Protein AF-A0A1B6YHR9-F1 (afdb_monomer_lite)

Sequence (258 aa):
MIVYNGDHSKVKQDVLLKTAHVRSQILTLKAYGQLAGIAFSHRTMLSRQPVDEQPIPHSTLAEILETNPAGQGVIIEDLTRLISSTETEGIKKQVKFLLGNLPGMFSIRQHNTILGIGAVGLFHLASIEAAKRLDRTTRAKKAAASKNPDESKAASRKANAAKTALARTKALKLRQQIEKIRDSLPDNDRPNLADLARQLNDAGIPTPSGKGRWQTTTVSRVLQAAAQHDRQREELRQKMEARKQKRLQTTNRPPFGV

Radius of gyration: 26.74 Å; chains: 1; bounding box: 84×55×71 Å

Foldseek 3Di:
DADEDDVPPVVDPVNVCPDPLVVLVVVLLVVVCVVVVNDCVDAHEYDDDQDPQDLDVPVSVVVCCVVCVVLAPHEYQDLLSNQRDLDLVSLLVSLCVCCVRRVHYWYNYARRDTDPADSVRSSVSNNVVSVVVVVVVVVVVVLVPPPDVVVNVVVVVVVVVVVLVLLLVLLQVVVVVLVVQLVVDDPVCSVPLAVSQVSCVVVVPAQSVSHDGRDSVSSVVSVVSNVVVVVVVVVVVVVVVVVVVVVVVVVPPPDPDD

pLDDT: mean 78.12, std 16.44, range [36.0, 97.75]

Structure (mmCIF, N/CA/C/O backbone):
data_AF-A0A1B6YHR9-F1
#
_entry.id   AF-A0A1B6YHR9-F1
#
loop_
_atom_site.group_PDB
_atom_site.id
_atom_site.type_symbol
_atom_site.label_atom_id
_atom_site.label_alt_id
_atom_site.label_comp_id
_atom_site.label_asym_id
_atom_site.label_entity_id
_atom_site.label_seq_id
_atom_site.pdbx_PDB_ins_code
_atom_site.Cartn_x
_atom_site.Cartn_y
_atom_site.Cartn_z
_atom_site.occupancy
_atom_site.B_iso_or_equiv
_atom_site.auth_seq_id
_atom_site.auth_comp_id
_atom_site.auth_asym_id
_atom_site.auth_atom_id
_atom_site.pdbx_PDB_model_num
ATOM 1 N N . MET A 1 1 ? -27.123 3.845 17.049 1.00 39.69 1 MET A N 1
ATOM 2 C CA . MET A 1 1 ? -27.118 4.914 16.036 1.00 39.69 1 MET A CA 1
ATOM 3 C C . MET A 1 1 ? -25.717 4.996 15.451 1.00 39.69 1 MET A C 1
ATOM 5 O O . MET A 1 1 ? -24.803 5.251 16.214 1.00 39.69 1 MET A O 1
ATOM 9 N N . ILE A 1 2 ? -25.517 4.679 14.164 1.00 41.75 2 ILE A N 1
ATOM 10 C CA . ILE A 1 2 ? -24.195 4.829 13.528 1.00 41.75 2 ILE A CA 1
ATOM 11 C C . ILE A 1 2 ? -24.085 6.286 13.083 1.00 41.75 2 ILE A C 1
ATOM 13 O O . ILE A 1 2 ? -24.717 6.656 12.097 1.00 41.75 2 ILE A O 1
ATOM 17 N N . VAL A 1 3 ? -23.327 7.100 13.817 1.00 42.94 3 VAL A N 1
ATOM 18 C CA . VAL A 1 3 ? -23.107 8.509 13.466 1.00 42.94 3 VAL A CA 1
ATOM 19 C C . VAL A 1 3 ? -21.941 8.598 12.485 1.00 42.94 3 VAL A C 1
ATOM 21 O O . VAL A 1 3 ? -20.781 8.490 12.870 1.00 42.94 3 VAL A O 1
ATOM 24 N N . TYR A 1 4 ? -22.252 8.744 11.199 1.00 41.88 4 TYR A N 1
ATOM 25 C CA . TYR A 1 4 ? -21.262 8.966 10.145 1.00 41.88 4 TYR A CA 1
ATOM 26 C C . TYR A 1 4 ? -21.095 10.470 9.946 1.00 41.88 4 TYR A C 1
ATOM 28 O O . TYR A 1 4 ? -22.079 11.140 9.641 1.00 41.88 4 TYR A O 1
ATOM 36 N N . ASN A 1 5 ? -19.880 11.002 10.098 1.00 42.00 5 ASN A N 1
ATOM 37 C CA . ASN A 1 5 ? -19.650 12.440 9.987 1.00 42.00 5 ASN A CA 1
ATOM 38 C C . ASN A 1 5 ? -18.766 12.756 8.774 1.00 42.00 5 ASN A C 1
ATOM 40 O O . ASN A 1 5 ? -17.551 12.873 8.871 1.00 42.00 5 ASN A O 1
ATOM 44 N N . GLY A 1 6 ? -19.419 12.857 7.619 1.00 40.94 6 GLY A N 1
ATOM 45 C CA . GLY A 1 6 ? -18.930 13.564 6.436 1.00 40.94 6 GLY A CA 1
ATOM 46 C C . GLY A 1 6 ? -20.061 14.448 5.907 1.00 40.94 6 GLY A C 1
ATOM 47 O O . GLY A 1 6 ? -21.152 14.428 6.478 1.00 40.94 6 GLY A O 1
ATOM 48 N N . ASP A 1 7 ? -19.861 15.153 4.790 1.00 40.59 7 ASP A N 1
ATOM 49 C CA . ASP A 1 7 ? -20.913 15.862 4.024 1.00 40.59 7 ASP A CA 1
ATOM 50 C C . ASP A 1 7 ? -21.891 14.868 3.337 1.00 40.59 7 ASP A C 1
ATOM 52 O O . ASP A 1 7 ? -22.194 14.872 2.146 1.00 40.59 7 ASP A O 1
ATOM 56 N N . HIS A 1 8 ? -22.309 13.894 4.134 1.00 39.16 8 HIS A N 1
ATOM 57 C CA . HIS A 1 8 ? -23.205 12.783 3.907 1.00 39.16 8 HIS A CA 1
ATOM 58 C C . HIS A 1 8 ? -24.477 12.965 4.732 1.00 39.16 8 HIS A C 1
ATOM 60 O O . HIS A 1 8 ? -25.264 12.029 4.829 1.00 39.16 8 HIS A O 1
ATOM 66 N N . SER A 1 9 ? -24.760 14.183 5.206 1.00 41.09 9 SER A N 1
ATOM 67 C CA . SER A 1 9 ? -26.120 14.590 5.590 1.00 41.09 9 SER A CA 1
ATOM 68 C C . SER A 1 9 ? -27.157 14.240 4.502 1.00 41.09 9 SER A C 1
ATOM 70 O O . SER A 1 9 ? -28.348 14.152 4.781 1.00 41.09 9 SER A O 1
ATOM 72 N N . LYS A 1 10 ? -26.698 13.959 3.269 1.00 41.47 10 LYS A N 1
ATOM 73 C CA . LYS A 1 10 ? -27.487 13.468 2.132 1.00 41.47 10 LYS A CA 1
ATOM 74 C C . LYS A 1 10 ? -27.354 11.971 1.803 1.00 41.47 10 LYS A C 1
ATOM 76 O O . LYS A 1 10 ? -28.163 11.468 1.026 1.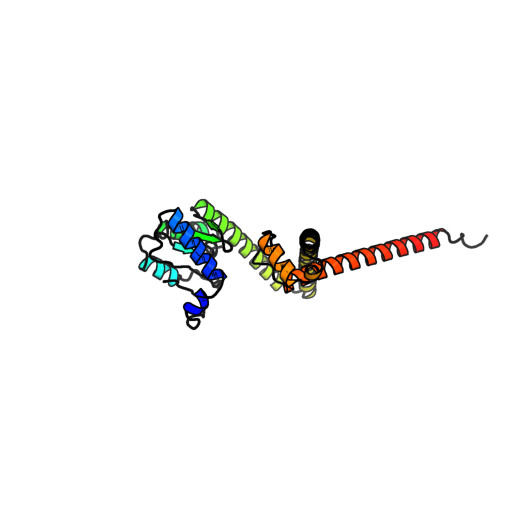00 41.47 10 LYS A O 1
ATOM 81 N N . VAL A 1 11 ? -26.371 11.233 2.335 1.00 44.66 11 VAL A N 1
ATOM 82 C CA . VAL A 1 11 ? -26.249 9.786 2.069 1.00 44.66 11 VAL A CA 1
ATOM 83 C C . VAL A 1 11 ? -27.018 9.035 3.140 1.00 44.66 11 VAL A C 1
ATOM 85 O O . VAL A 1 11 ? -26.574 8.899 4.277 1.00 44.66 11 VAL A O 1
ATOM 88 N N . LYS A 1 12 ? -28.196 8.542 2.757 1.00 53.25 12 LYS A N 1
ATOM 89 C CA . LYS A 1 12 ? -29.070 7.783 3.646 1.00 53.25 12 LYS A CA 1
ATOM 90 C C . LYS A 1 12 ? -28.307 6.611 4.283 1.00 53.25 12 LYS A C 1
ATOM 92 O O . LYS A 1 12 ? -27.531 5.914 3.624 1.00 53.25 12 LYS A O 1
ATOM 97 N N . GLN A 1 13 ? -28.540 6.386 5.575 1.00 52.47 13 GLN A N 1
ATOM 98 C CA . GLN A 1 13 ? -27.897 5.339 6.379 1.00 52.47 13 GLN A CA 1
ATOM 99 C C . GLN A 1 13 ? -27.961 3.948 5.718 1.00 52.47 13 GLN A C 1
ATOM 101 O O . GLN A 1 13 ? -27.025 3.156 5.833 1.00 52.47 13 GLN A O 1
ATOM 106 N N . ASP A 1 14 ? -29.033 3.652 4.982 1.00 55.56 14 ASP A N 1
ATOM 107 C CA . ASP A 1 14 ? -29.209 2.395 4.255 1.00 55.56 14 ASP A CA 1
ATOM 108 C C . ASP A 1 14 ? -28.190 2.210 3.116 1.00 55.56 14 ASP A C 1
ATOM 110 O O . ASP A 1 14 ? -27.786 1.081 2.839 1.00 55.56 14 ASP A O 1
ATOM 114 N N . VAL A 1 15 ? -27.727 3.294 2.485 1.00 57.41 15 VAL A N 1
ATOM 115 C CA . VAL A 1 15 ? -26.689 3.270 1.442 1.00 57.41 15 VAL A CA 1
ATOM 116 C C . VAL A 1 15 ? -25.328 2.937 2.049 1.00 57.41 15 VAL A C 1
ATOM 118 O O . VAL A 1 15 ? -24.616 2.072 1.537 1.00 57.41 15 VAL A O 1
ATOM 121 N N . LEU A 1 16 ? -24.986 3.542 3.188 1.00 54.34 16 LEU A N 1
ATOM 122 C CA . LEU A 1 16 ? -23.738 3.246 3.902 1.00 54.34 16 LEU A CA 1
ATOM 123 C C . LEU A 1 16 ? -23.703 1.793 4.392 1.00 54.34 16 LEU A C 1
ATOM 125 O O . LEU A 1 16 ? -22.707 1.095 4.186 1.00 54.34 16 LEU A O 1
ATOM 129 N N . LEU A 1 17 ? -24.819 1.300 4.941 1.00 60.22 17 LEU A N 1
ATOM 130 C CA . LEU A 1 17 ? -24.991 -0.097 5.359 1.00 60.22 17 LEU A CA 1
ATOM 131 C C . LEU A 1 17 ? -24.951 -1.101 4.196 1.00 60.22 17 LEU A C 1
ATOM 133 O O . LEU A 1 17 ? -24.810 -2.302 4.436 1.00 60.22 17 LEU A O 1
ATOM 137 N N . LYS A 1 18 ? -25.077 -0.658 2.940 1.00 62.69 18 LYS A N 1
ATOM 138 C CA . LYS A 1 18 ? -24.910 -1.510 1.750 1.00 62.69 18 LYS A CA 1
ATOM 139 C C . LYS A 1 18 ? -23.448 -1.665 1.334 1.00 62.69 18 LYS A C 1
ATOM 141 O O . LYS A 1 18 ? -23.132 -2.608 0.612 1.00 62.69 18 LYS A O 1
ATOM 146 N N . THR A 1 19 ? -22.541 -0.816 1.817 1.00 64.31 19 THR A N 1
ATOM 147 C CA . THR A 1 19 ? -21.118 -0.959 1.493 1.00 64.31 19 THR A CA 1
ATOM 148 C C . THR A 1 19 ? -20.528 -2.191 2.187 1.00 64.31 19 THR A C 1
ATOM 150 O O . THR A 1 19 ? -20.698 -2.402 3.391 1.00 64.31 19 THR A O 1
ATOM 153 N N . ALA A 1 20 ? -19.809 -3.027 1.430 1.00 64.56 20 ALA A N 1
ATOM 154 C CA . ALA A 1 20 ? -19.191 -4.247 1.958 1.00 64.56 20 ALA A CA 1
ATOM 155 C C . ALA A 1 20 ? -18.246 -3.960 3.141 1.00 64.56 20 ALA A C 1
ATOM 157 O O . ALA A 1 20 ? -18.144 -4.764 4.064 1.00 64.56 20 ALA A O 1
ATOM 158 N N . HIS A 1 21 ? -17.605 -2.787 3.143 1.00 60.94 21 HIS A N 1
ATOM 159 C CA . HIS A 1 21 ? -16.723 -2.348 4.218 1.00 60.94 21 HIS A CA 1
ATOM 160 C C . HIS A 1 21 ? -17.461 -2.137 5.544 1.00 60.94 21 HIS A C 1
ATOM 162 O O . HIS A 1 21 ? -17.078 -2.741 6.546 1.00 60.94 21 HIS A O 1
ATOM 168 N N . VAL A 1 22 ? -18.528 -1.332 5.539 1.00 62.75 22 VAL A N 1
ATOM 169 C CA . VAL A 1 22 ? -19.320 -1.041 6.743 1.00 62.75 22 VAL A CA 1
ATOM 170 C C . VAL A 1 22 ? -19.992 -2.316 7.251 1.00 62.75 22 VAL A C 1
ATOM 172 O O . VAL A 1 22 ? -20.003 -2.570 8.453 1.00 62.75 22 VAL A O 1
ATOM 175 N N . ARG A 1 23 ? -20.476 -3.183 6.348 1.00 66.75 23 ARG A N 1
ATOM 176 C CA . ARG A 1 23 ? -21.002 -4.508 6.722 1.00 66.75 23 ARG A CA 1
ATOM 177 C C . ARG A 1 23 ? -19.955 -5.364 7.424 1.00 66.75 23 ARG A C 1
ATOM 179 O O . ARG A 1 23 ? -20.254 -5.920 8.475 1.00 66.75 23 ARG A O 1
ATOM 186 N N . SER A 1 24 ? -18.742 -5.438 6.877 1.00 65.44 24 SER A N 1
ATOM 187 C CA . SER A 1 24 ? -17.638 -6.180 7.491 1.00 65.44 24 SER A CA 1
ATOM 188 C C . SER A 1 24 ? -17.308 -5.634 8.878 1.00 65.44 24 SER A C 1
ATOM 190 O O . SER A 1 24 ? -17.207 -6.413 9.814 1.00 65.44 24 SER A O 1
ATOM 192 N N . GLN A 1 25 ? -17.215 -4.311 9.045 1.00 67.38 25 GLN A N 1
ATOM 193 C CA . GLN A 1 25 ? -16.965 -3.695 10.353 1.00 67.38 25 GLN A CA 1
ATOM 194 C C . GLN A 1 25 ? -18.074 -4.030 11.354 1.00 67.38 25 GLN A C 1
ATOM 196 O O . GLN A 1 25 ? -17.783 -4.440 12.472 1.00 67.38 25 GLN A O 1
ATOM 201 N N . ILE A 1 26 ? -19.344 -3.928 10.950 1.00 70.62 26 ILE A N 1
ATOM 202 C CA . ILE A 1 26 ? -20.486 -4.283 11.803 1.00 70.62 26 ILE A CA 1
ATOM 203 C C . ILE A 1 26 ? -20.457 -5.765 12.189 1.00 70.62 26 ILE A C 1
ATOM 205 O O . ILE A 1 26 ? -20.760 -6.093 13.335 1.00 70.62 26 ILE A O 1
ATOM 209 N N . LEU A 1 27 ? -20.118 -6.662 11.261 1.00 71.38 27 LEU A N 1
ATOM 210 C CA . LEU A 1 27 ? -20.010 -8.096 11.538 1.00 71.38 27 LEU A CA 1
ATOM 211 C C . LEU A 1 27 ? -18.863 -8.395 12.506 1.00 71.38 27 LEU A C 1
ATOM 213 O O . LEU A 1 27 ? -19.089 -9.081 13.498 1.00 71.38 27 LEU A O 1
ATOM 217 N N . THR A 1 28 ? -17.680 -7.818 12.279 1.00 69.56 28 THR A N 1
ATOM 218 C CA . THR A 1 28 ? -16.526 -7.933 13.184 1.00 69.56 28 THR A CA 1
ATOM 219 C C . THR A 1 28 ? -16.880 -7.441 14.588 1.00 69.56 28 THR A C 1
ATOM 221 O O . THR A 1 28 ? -16.570 -8.101 15.576 1.00 69.56 28 THR A O 1
ATOM 224 N N . LEU A 1 29 ? -17.600 -6.321 14.684 1.00 68.88 29 LEU A N 1
ATOM 225 C CA . LEU A 1 29 ? -18.080 -5.778 15.953 1.00 68.88 29 LEU A CA 1
ATOM 226 C C . LEU A 1 29 ? -19.076 -6.690 16.659 1.00 68.88 29 LEU A C 1
ATOM 228 O O . LEU A 1 29 ? -18.961 -6.904 17.861 1.00 68.88 29 LEU A O 1
ATOM 232 N N . LYS A 1 30 ? -20.049 -7.238 15.925 1.00 74.12 30 LYS A N 1
ATOM 233 C CA . LYS A 1 30 ? -21.017 -8.188 16.485 1.00 74.12 30 LYS A CA 1
ATOM 234 C C . LYS A 1 30 ? -20.321 -9.435 17.020 1.00 74.12 30 LYS A C 1
ATOM 236 O O . LYS A 1 30 ? -20.584 -9.812 18.156 1.00 74.12 30 LYS A O 1
ATOM 241 N N . ALA A 1 31 ? -19.428 -10.027 16.227 1.00 74.12 31 ALA A N 1
ATOM 242 C CA . ALA A 1 31 ? -18.683 -11.219 16.615 1.00 74.12 31 ALA A CA 1
ATOM 243 C C . ALA A 1 31 ? -17.843 -10.962 17.874 1.00 74.12 31 ALA A C 1
ATOM 245 O O . ALA A 1 31 ? -17.884 -11.743 18.818 1.00 74.12 31 ALA A O 1
ATOM 246 N N . TYR A 1 32 ? -17.144 -9.826 17.930 1.00 72.19 32 TYR A N 1
ATOM 247 C CA . TYR A 1 32 ? -16.368 -9.451 19.108 1.00 72.19 32 TYR A CA 1
ATOM 248 C C . TYR A 1 32 ? -17.238 -9.212 20.343 1.00 72.19 32 TYR A C 1
ATOM 250 O O . TYR A 1 32 ? -16.912 -9.705 21.415 1.00 72.19 32 TYR A O 1
ATOM 258 N N . GLY A 1 33 ? -18.362 -8.502 20.203 1.00 72.94 33 GLY A N 1
ATOM 259 C CA . GLY A 1 33 ? -19.280 -8.255 21.319 1.00 72.94 33 GLY A CA 1
ATOM 260 C C . GLY A 1 33 ? -19.854 -9.548 21.889 1.00 72.94 33 GLY A C 1
ATOM 261 O O . GLY A 1 33 ? -19.900 -9.714 23.102 1.00 72.94 33 GLY A O 1
ATOM 262 N N . GLN A 1 34 ? -20.205 -10.497 21.014 1.00 80.38 34 GLN A N 1
ATOM 263 C CA . GLN A 1 34 ? -20.642 -11.835 21.418 1.00 80.38 34 GLN A CA 1
ATOM 264 C C . GLN A 1 34 ? -19.544 -12.595 22.170 1.00 80.38 34 GLN A C 1
ATOM 266 O O . GLN A 1 34 ? -19.817 -13.147 23.230 1.00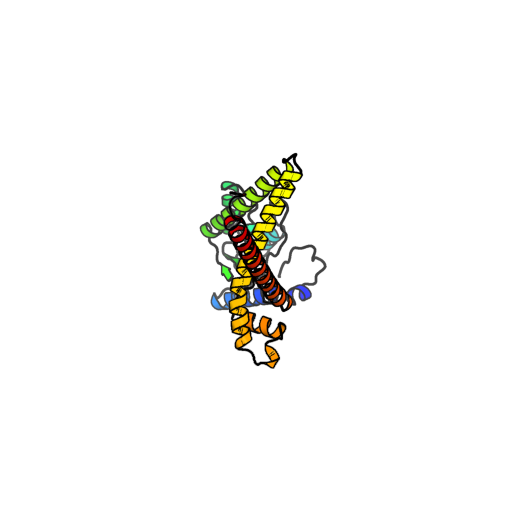 80.38 34 GLN A O 1
ATOM 271 N N . LEU A 1 35 ? -18.307 -12.591 21.662 1.00 74.12 35 LEU A N 1
ATOM 272 C CA . LEU A 1 35 ? -17.178 -13.283 22.295 1.00 74.12 35 LEU A CA 1
ATOM 273 C C . LEU A 1 35 ? -16.759 -12.656 23.632 1.00 74.12 35 LEU A C 1
ATOM 275 O O . LEU A 1 35 ? -16.372 -13.371 24.548 1.00 74.12 35 LEU A O 1
ATOM 279 N N . ALA A 1 36 ? -16.826 -11.330 23.746 1.00 70.94 36 ALA A N 1
ATOM 280 C CA . ALA A 1 36 ? -16.411 -10.595 24.938 1.00 70.94 36 ALA A CA 1
ATOM 281 C C . ALA A 1 36 ? -17.532 -10.429 25.981 1.00 70.94 36 ALA A C 1
ATOM 283 O O . ALA A 1 36 ? -17.292 -9.844 27.033 1.00 70.94 36 ALA A O 1
ATOM 284 N N . GLY A 1 37 ? -18.760 -10.877 25.689 1.00 78.31 37 GLY A N 1
ATOM 285 C CA . GLY A 1 37 ? -19.927 -10.614 26.540 1.00 78.31 37 GLY A CA 1
ATOM 286 C C . GLY A 1 37 ? -20.298 -9.126 26.624 1.00 78.31 37 GLY A C 1
ATOM 287 O O . GLY A 1 37 ? -20.945 -8.702 27.577 1.00 78.31 37 GLY A O 1
ATOM 288 N N . ILE A 1 38 ? -19.880 -8.319 25.643 1.00 71.06 38 ILE A N 1
ATOM 289 C CA . ILE A 1 38 ? -20.110 -6.872 25.608 1.00 71.06 38 ILE A CA 1
ATOM 290 C C . ILE A 1 38 ? -21.307 -6.585 24.702 1.00 71.06 38 ILE A C 1
ATOM 292 O O . ILE A 1 38 ? -21.252 -6.746 23.478 1.00 71.06 38 ILE A O 1
ATOM 296 N N . ALA A 1 39 ? -22.395 -6.096 25.296 1.00 68.00 39 ALA A N 1
ATOM 297 C CA . ALA A 1 39 ? -23.522 -5.569 24.545 1.00 68.00 39 ALA A CA 1
ATOM 298 C C . ALA A 1 39 ? -23.185 -4.164 24.022 1.00 68.00 39 ALA A C 1
ATOM 300 O O . ALA A 1 39 ? -23.179 -3.189 24.768 1.00 68.00 39 ALA A O 1
ATOM 301 N N . PHE A 1 40 ? -22.939 -4.038 22.717 1.00 63.53 40 PHE A N 1
ATOM 302 C CA . PHE A 1 40 ? -22.838 -2.732 22.059 1.00 63.53 40 PHE A CA 1
ATOM 303 C C . PHE A 1 40 ? -24.236 -2.115 21.906 1.00 63.53 40 PHE A C 1
ATOM 305 O O . PHE A 1 40 ? -24.820 -2.138 20.817 1.00 63.53 40 PHE A O 1
ATOM 312 N N . SER A 1 41 ? -24.785 -1.606 23.012 1.00 53.44 41 SER A N 1
ATOM 313 C CA . SER A 1 41 ? -26.110 -0.978 23.092 1.00 53.44 41 SER A CA 1
ATOM 314 C C . SER A 1 41 ? -26.212 0.230 22.158 1.00 53.44 41 SER A C 1
ATOM 316 O O . SER A 1 41 ? -27.225 0.403 21.473 1.00 53.44 41 SER A O 1
ATOM 318 N N . HIS A 1 42 ? -25.133 1.011 22.023 1.00 53.19 42 HIS A N 1
ATOM 319 C CA . HIS A 1 42 ? -25.066 2.193 21.163 1.00 53.19 42 HIS A CA 1
ATOM 320 C C . HIS A 1 42 ? -23.841 2.144 20.238 1.00 53.19 42 HIS A C 1
ATOM 322 O O . HIS A 1 42 ? -22.708 2.422 20.613 1.00 53.19 42 HIS A O 1
ATOM 328 N N . ARG A 1 43 ? -24.076 1.736 18.984 1.00 52.97 43 ARG A N 1
ATOM 329 C CA . ARG A 1 43 ? -23.036 1.594 17.950 1.00 52.97 43 ARG A CA 1
ATOM 330 C C . ARG A 1 43 ? -22.603 2.938 17.362 1.00 52.97 43 ARG A C 1
ATOM 332 O O . ARG A 1 43 ? -22.948 3.205 16.212 1.00 52.97 43 ARG A O 1
ATOM 339 N N . THR A 1 44 ? -21.853 3.755 18.090 1.00 55.56 44 THR A N 1
ATOM 340 C CA . THR A 1 44 ? -21.292 4.974 17.493 1.00 55.56 44 THR A CA 1
ATOM 341 C C . THR A 1 44 ? -19.940 4.663 16.865 1.00 55.56 44 THR A C 1
ATOM 343 O O . THR A 1 44 ? -18.946 4.481 17.559 1.00 55.56 44 THR A O 1
ATOM 346 N N . MET A 1 45 ? -19.923 4.546 15.536 1.00 55.88 45 MET A N 1
ATOM 347 C CA . MET A 1 45 ? -18.697 4.406 14.756 1.00 55.88 45 MET A CA 1
ATOM 348 C C . MET A 1 45 ? -18.288 5.783 14.248 1.00 55.88 45 MET A C 1
ATOM 350 O O . MET A 1 45 ? -18.914 6.306 13.334 1.00 55.88 45 MET A O 1
ATOM 354 N N . LEU A 1 46 ? -17.229 6.355 14.814 1.00 56.94 46 LEU A N 1
ATOM 355 C CA . LEU A 1 46 ? -16.659 7.608 14.321 1.00 56.94 46 LEU A CA 1
ATOM 356 C C . LEU A 1 46 ? -15.905 7.349 13.008 1.00 56.94 46 LEU A C 1
ATOM 358 O O . LEU A 1 46 ? -14.799 6.802 13.026 1.00 56.94 46 LEU A O 1
ATOM 362 N N . SER A 1 47 ? -16.502 7.740 11.877 1.00 51.03 47 SER A N 1
ATOM 363 C CA . SER A 1 47 ? -15.858 7.704 10.558 1.00 51.03 47 SER A CA 1
ATOM 364 C C . SER A 1 47 ? -15.721 9.104 9.936 1.00 51.03 47 SER A C 1
ATOM 366 O O . SER A 1 47 ? -16.711 9.788 9.703 1.00 51.03 47 SER A O 1
ATOM 368 N N . ARG A 1 48 ? -14.449 9.447 9.670 1.00 56.72 48 ARG A N 1
ATOM 369 C CA . ARG A 1 48 ? -13.815 10.362 8.689 1.00 56.72 48 ARG A CA 1
ATOM 370 C C . ARG A 1 48 ? -14.348 11.783 8.413 1.00 56.72 48 ARG A C 1
ATOM 372 O O . ARG A 1 48 ? -15.195 11.942 7.549 1.00 56.72 48 ARG A O 1
ATOM 379 N N . GLN A 1 49 ? -13.486 12.759 8.742 1.00 42.44 49 GLN A N 1
ATOM 380 C CA . GLN A 1 49 ? -12.659 13.524 7.776 1.00 42.44 49 GLN A CA 1
ATOM 381 C C . GLN A 1 49 ? -11.287 13.878 8.408 1.00 42.44 49 GLN A C 1
ATOM 383 O O . GLN A 1 49 ? -11.175 13.918 9.634 1.00 42.44 49 GLN A O 1
ATOM 388 N N . PRO A 1 50 ? -10.199 14.053 7.625 1.00 39.84 50 PRO A N 1
ATOM 389 C CA . PRO A 1 50 ? -9.006 14.749 8.104 1.00 39.84 50 PRO A CA 1
ATOM 390 C C . PRO A 1 50 ? -9.390 16.208 8.371 1.00 39.84 50 PRO A C 1
ATOM 392 O O . PRO A 1 50 ? -9.613 16.961 7.435 1.00 39.84 50 PRO A O 1
ATOM 395 N N . VAL A 1 51 ? -9.536 16.574 9.642 1.00 38.16 51 VAL A N 1
ATOM 396 C CA . VAL A 1 51 ? -9.821 17.958 10.026 1.00 38.16 51 VAL A CA 1
ATOM 397 C C . VAL A 1 51 ? -8.530 18.750 9.863 1.00 38.16 51 VAL A C 1
ATOM 399 O O . VAL A 1 51 ? -7.505 18.378 10.444 1.00 38.16 51 VAL A O 1
ATOM 402 N N . ASP A 1 52 ? -8.574 19.801 9.051 1.00 39.03 52 ASP A N 1
ATOM 403 C CA . ASP A 1 52 ? -7.514 20.798 9.011 1.00 39.03 52 ASP A CA 1
ATOM 404 C C . ASP A 1 52 ? -7.363 21.413 10.413 1.00 39.03 52 ASP A C 1
ATOM 406 O O . ASP A 1 52 ? -8.273 22.026 10.962 1.00 39.03 52 ASP A O 1
ATOM 410 N N . GLU A 1 53 ? -6.208 21.127 11.010 1.00 38.38 53 GLU A N 1
ATOM 411 C CA . GLU A 1 53 ? -5.464 21.859 12.044 1.00 38.38 53 GLU A CA 1
ATOM 412 C C . GLU A 1 53 ? -6.150 22.434 13.297 1.00 38.38 53 GLU A C 1
ATOM 414 O O . GLU A 1 53 ? -5.453 23.076 14.079 1.00 38.38 53 GLU A O 1
ATOM 419 N N . GLN A 1 54 ? -7.415 22.143 13.618 1.00 36.00 54 GLN A N 1
ATOM 420 C CA . GLN A 1 54 ? -7.980 22.543 14.918 1.00 36.00 54 GLN A CA 1
ATOM 421 C C . GLN A 1 54 ? -8.589 21.378 15.716 1.00 36.00 54 GLN A C 1
ATOM 423 O O . GLN A 1 54 ? -9.372 20.594 15.173 1.00 36.00 54 GLN A O 1
ATOM 428 N N . PRO A 1 55 ? -8.280 21.259 17.027 1.00 38.25 55 PRO A N 1
ATOM 429 C CA . PRO A 1 55 ? -9.033 20.427 17.957 1.00 38.25 55 PRO A CA 1
ATOM 430 C C . PRO A 1 55 ? -10.382 21.104 18.223 1.00 38.25 55 PRO A C 1
ATOM 432 O O . PRO A 1 55 ? -10.620 21.635 19.303 1.00 38.25 55 PRO A O 1
ATOM 435 N N . ILE A 1 56 ? -11.260 21.146 17.223 1.00 38.91 56 ILE A N 1
ATOM 436 C CA . ILE A 1 56 ? -12.647 21.544 17.457 1.00 38.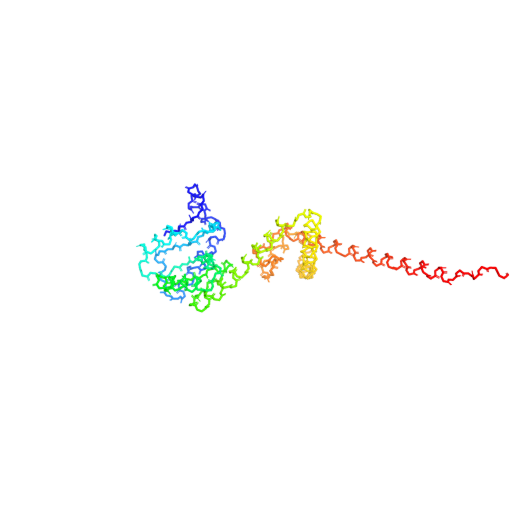91 56 ILE A CA 1
ATOM 437 C C . ILE A 1 56 ? -13.231 20.496 18.416 1.00 38.91 56 ILE A C 1
ATOM 439 O O . ILE A 1 56 ? -12.937 19.307 18.231 1.00 38.91 56 ILE A O 1
ATOM 443 N N . PRO A 1 57 ? -14.015 20.891 19.439 1.00 45.69 57 PRO A N 1
ATOM 444 C CA . PRO A 1 57 ? -14.809 19.951 20.216 1.00 45.69 57 PRO A CA 1
ATOM 445 C C . PRO A 1 57 ? -15.629 19.163 19.208 1.00 45.69 57 PRO A C 1
ATOM 447 O O . PRO A 1 57 ? -16.545 19.698 18.589 1.00 45.69 57 PRO A O 1
ATOM 450 N N . HIS A 1 58 ? -15.203 17.931 18.932 1.00 55.88 58 HIS A N 1
ATOM 451 C CA . HIS A 1 58 ? -15.842 17.106 17.929 1.00 55.88 58 HIS A CA 1
ATOM 452 C C . HIS A 1 58 ? -17.272 16.976 18.437 1.00 55.88 58 HIS A C 1
ATOM 454 O O . HIS A 1 58 ? -17.480 16.347 19.471 1.00 55.88 58 HIS A O 1
ATOM 460 N N . SER A 1 59 ? -18.237 17.635 17.793 1.00 59.88 59 SER A N 1
ATOM 461 C CA . SER A 1 59 ? -19.629 17.638 18.253 1.00 59.88 59 SER A CA 1
ATOM 462 C C . SER A 1 59 ? -20.106 16.205 18.442 1.00 59.88 59 SER A C 1
ATOM 464 O O . SER A 1 59 ? -20.767 15.902 19.416 1.00 59.88 59 SER A O 1
ATOM 466 N N . THR A 1 60 ? -19.606 15.289 17.609 1.00 62.78 60 THR A N 1
ATOM 467 C CA . THR A 1 60 ? -19.811 13.846 17.767 1.00 62.78 60 THR A CA 1
ATOM 468 C C . THR A 1 60 ? -19.130 13.226 18.987 1.00 62.78 60 THR A C 1
ATOM 470 O O . THR A 1 60 ? -19.669 12.281 19.532 1.00 62.78 60 THR A O 1
ATOM 473 N N . LEU A 1 61 ? -17.954 13.686 19.429 1.00 68.75 61 LEU A N 1
ATOM 474 C CA . LEU A 1 61 ? -17.377 1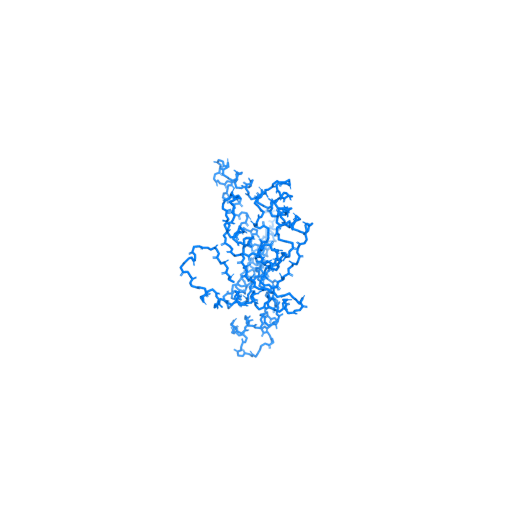3.211 20.692 1.00 68.75 61 LEU A CA 1
ATOM 475 C C . LEU A 1 61 ? -18.200 13.720 21.877 1.00 68.75 61 LEU A C 1
ATOM 477 O O . LEU A 1 61 ? -18.495 12.929 22.758 1.00 68.75 61 LEU A O 1
ATOM 481 N N . ALA A 1 62 ? -18.607 14.992 21.875 1.00 70.88 62 ALA A N 1
ATOM 482 C CA . ALA A 1 62 ? -19.511 15.525 22.893 1.00 70.88 62 ALA A CA 1
ATOM 483 C C . ALA A 1 62 ? -20.846 14.757 22.907 1.00 70.88 62 ALA A C 1
ATOM 485 O O . ALA A 1 62 ? -21.231 14.236 23.943 1.00 70.88 62 ALA A O 1
ATOM 486 N N . GLU A 1 63 ? -21.462 14.549 21.743 1.00 70.88 63 GLU A N 1
ATOM 487 C CA . GLU A 1 63 ? -22.687 13.759 21.560 1.00 70.88 63 GLU A CA 1
ATOM 488 C C . GLU A 1 63 ? -22.502 12.295 21.995 1.00 70.88 63 GLU A C 1
ATOM 490 O O . GLU A 1 63 ? -23.399 11.700 22.586 1.00 70.88 63 GLU A O 1
ATOM 495 N N . ILE A 1 64 ? -21.333 11.688 21.758 1.00 69.81 64 ILE A N 1
ATOM 496 C CA . ILE A 1 64 ? -21.010 10.346 22.269 1.00 69.81 64 ILE A CA 1
ATOM 497 C C . ILE A 1 64 ? -20.938 10.351 23.789 1.00 69.81 64 ILE A C 1
ATOM 499 O O . ILE A 1 64 ? -21.448 9.426 24.408 1.00 69.81 64 ILE A O 1
ATOM 503 N N . LEU A 1 65 ? -20.300 11.352 24.390 1.00 73.00 65 LEU A N 1
ATOM 504 C CA . LEU A 1 65 ? -20.195 11.450 25.844 1.00 73.00 65 LEU A CA 1
ATOM 505 C C . LEU A 1 65 ? -21.555 11.741 26.489 1.00 73.00 65 LEU A C 1
ATOM 507 O O . LEU A 1 65 ? -21.842 11.206 27.554 1.00 73.00 65 LEU A O 1
ATOM 511 N N . GLU A 1 66 ? -22.420 12.501 25.819 1.00 77.75 66 GLU A N 1
ATOM 512 C CA . GLU A 1 66 ? -23.802 12.745 26.239 1.00 77.75 66 GLU A CA 1
ATOM 513 C C . GLU A 1 66 ? -24.675 11.485 26.117 1.00 77.75 66 GLU A C 1
ATOM 515 O O . GLU A 1 66 ? -25.421 11.150 27.034 1.00 77.75 66 GLU A O 1
ATOM 520 N N . THR A 1 67 ? -24.571 10.749 25.005 1.00 71.06 67 THR A N 1
ATOM 521 C CA . THR A 1 67 ? -25.391 9.549 24.735 1.00 71.06 67 THR A CA 1
ATOM 522 C C . THR A 1 67 ? -24.833 8.264 25.352 1.00 71.06 67 THR A C 1
ATOM 524 O O . THR A 1 67 ? -25.540 7.260 25.444 1.00 71.06 67 THR A O 1
ATOM 527 N N . ASN A 1 68 ? -23.570 8.270 25.776 1.00 72.50 68 ASN A N 1
ATOM 528 C CA . ASN A 1 68 ? -22.885 7.156 26.423 1.00 72.50 68 ASN A CA 1
ATOM 529 C C . ASN A 1 68 ? -21.975 7.672 27.555 1.00 72.50 68 ASN A C 1
ATOM 531 O O . ASN A 1 68 ? -20.748 7.594 27.446 1.00 72.50 68 ASN A O 1
ATOM 535 N N . PRO A 1 69 ? -22.557 8.162 28.666 1.00 72.25 69 PRO A N 1
ATOM 536 C CA . PRO A 1 69 ? -21.800 8.747 29.775 1.00 72.25 69 PRO A CA 1
ATOM 537 C C . PRO A 1 69 ? -20.891 7.734 30.483 1.00 72.25 69 PRO A C 1
ATOM 539 O O . PRO A 1 69 ? -19.909 8.113 31.113 1.00 72.25 69 PRO A O 1
ATOM 542 N N . ALA A 1 70 ? -21.181 6.434 30.355 1.00 75.25 70 ALA A N 1
ATOM 543 C CA . ALA A 1 70 ? -20.316 5.371 30.863 1.00 75.25 70 ALA A CA 1
ATOM 544 C C . ALA A 1 70 ? -19.063 5.149 29.991 1.00 75.25 70 ALA A C 1
ATOM 546 O O . ALA A 1 70 ? -18.141 4.447 30.408 1.00 75.25 70 ALA A O 1
ATOM 547 N N . GLY A 1 71 ? -19.031 5.690 28.765 1.00 67.75 71 GLY A N 1
ATOM 548 C CA . GLY A 1 71 ? -17.908 5.566 27.834 1.00 67.75 71 GLY A CA 1
ATOM 549 C C . GLY A 1 71 ? -17.565 4.119 27.455 1.00 67.75 71 GLY A C 1
ATOM 550 O O . GLY A 1 71 ? -16.431 3.825 27.061 1.00 67.75 71 GLY A O 1
ATOM 551 N N . GLN A 1 72 ? -18.518 3.192 27.603 1.00 71.31 72 GLN A N 1
ATOM 552 C CA . GLN A 1 72 ? -18.305 1.765 27.370 1.00 71.31 72 GLN A CA 1
ATOM 553 C C . GLN A 1 72 ? -18.610 1.385 25.921 1.00 71.31 72 GLN A C 1
ATOM 555 O O . GLN A 1 72 ? -19.621 1.793 25.352 1.00 71.31 72 GLN A O 1
ATOM 560 N N . GLY A 1 73 ? -17.735 0.574 25.319 1.00 65.62 73 GLY A N 1
ATOM 561 C CA . GLY A 1 73 ? -17.972 -0.029 24.007 1.00 65.62 73 GLY A CA 1
ATOM 562 C C . GLY A 1 73 ? -17.921 0.948 22.829 1.00 65.62 73 GLY A C 1
ATOM 563 O O . GLY A 1 73 ? -18.517 0.675 21.788 1.00 65.62 73 GLY A O 1
ATOM 564 N N . VAL A 1 74 ? -17.222 2.078 22.968 1.00 70.56 74 VAL A N 1
ATOM 565 C CA . VAL A 1 74 ? -17.059 3.046 21.875 1.00 70.56 74 VAL A CA 1
ATOM 566 C C . VAL A 1 74 ? -16.006 2.541 20.896 1.00 70.56 74 VAL A C 1
ATOM 568 O O . VAL A 1 74 ? -14.876 2.244 21.283 1.00 70.56 74 VAL A O 1
ATOM 571 N N . ILE A 1 75 ? -16.365 2.451 19.613 1.00 68.81 75 ILE A N 1
ATOM 572 C CA . ILE A 1 75 ? -15.453 1.968 18.576 1.00 68.81 75 ILE A CA 1
ATOM 573 C C . ILE A 1 75 ? -15.104 3.072 17.588 1.00 68.81 75 ILE A C 1
ATOM 575 O O . ILE A 1 75 ? -15.968 3.727 17.009 1.00 68.81 75 ILE A O 1
ATOM 579 N N . ILE A 1 76 ? -13.807 3.225 17.341 1.00 72.12 76 ILE A N 1
ATOM 580 C CA . ILE A 1 76 ? -13.246 4.316 16.554 1.00 72.12 76 ILE A CA 1
ATOM 581 C C . ILE A 1 76 ? -12.415 3.727 15.409 1.00 72.12 76 ILE A C 1
ATOM 583 O O . ILE A 1 76 ? -11.581 2.850 15.618 1.00 72.12 76 ILE A O 1
ATOM 587 N N . GLU A 1 77 ? -12.643 4.182 14.173 1.00 65.38 77 GLU A N 1
ATOM 588 C CA . GLU A 1 77 ? -11.953 3.651 12.980 1.00 65.38 77 GLU A CA 1
ATOM 589 C C . GLU A 1 77 ? -10.439 3.966 12.997 1.00 65.38 77 GLU A C 1
ATOM 591 O O . GLU A 1 77 ? -9.629 3.220 12.451 1.00 65.38 77 GLU A O 1
ATOM 596 N N . ASP A 1 78 ? -10.027 5.066 13.638 1.00 71.44 78 ASP A N 1
ATOM 597 C CA . ASP A 1 78 ? -8.615 5.438 13.780 1.00 71.44 78 ASP A CA 1
ATOM 598 C C . ASP A 1 78 ? -8.393 6.391 14.964 1.00 71.44 78 ASP A C 1
ATOM 600 O O . ASP A 1 78 ? -8.507 7.612 14.840 1.00 71.44 78 ASP A O 1
ATOM 604 N N . LEU A 1 79 ? -8.021 5.834 16.119 1.00 72.31 79 LEU A N 1
ATOM 605 C CA . LEU A 1 79 ? -7.778 6.620 17.335 1.00 72.31 79 LEU A CA 1
ATOM 606 C C . LEU A 1 79 ? -6.693 7.691 17.184 1.00 72.31 79 LEU A C 1
ATOM 608 O O . LEU A 1 79 ? -6.753 8.724 17.846 1.00 72.31 79 LEU A O 1
ATOM 612 N N . THR A 1 80 ? -5.716 7.485 16.297 1.00 69.19 80 THR A N 1
ATOM 613 C CA . THR A 1 80 ? -4.609 8.445 16.126 1.00 69.19 80 THR A CA 1
ATOM 614 C C . THR A 1 80 ? -5.052 9.769 15.509 1.00 69.19 80 THR A C 1
ATOM 616 O O . THR A 1 80 ? -4.314 10.752 15.545 1.00 69.19 80 THR A O 1
ATOM 619 N N . ARG A 1 81 ? -6.261 9.822 14.942 1.00 70.88 81 ARG A N 1
ATOM 620 C CA . ARG A 1 81 ? -6.831 11.034 14.345 1.00 70.88 81 ARG A CA 1
ATOM 621 C C . ARG A 1 81 ? -7.586 11.911 15.333 1.00 70.88 81 ARG A C 1
ATOM 623 O O . ARG A 1 81 ? -7.721 13.095 15.062 1.00 70.88 81 ARG A O 1
ATOM 630 N N . LEU A 1 82 ? -8.011 11.364 16.472 1.00 73.56 82 LEU A N 1
ATOM 631 C CA . LEU A 1 82 ? -8.576 12.158 17.571 1.00 73.56 82 LEU A CA 1
ATOM 632 C C . LEU A 1 82 ? -7.507 12.960 18.317 1.00 73.56 82 LEU A C 1
ATOM 634 O O . LEU A 1 82 ? -7.823 13.835 19.116 1.00 73.56 82 LEU A O 1
ATOM 638 N N . ILE A 1 83 ? -6.239 12.650 18.050 1.00 79.19 83 ILE A N 1
ATOM 639 C CA . ILE A 1 83 ? -5.094 13.331 18.625 1.00 79.19 83 ILE A CA 1
ATOM 640 C C . ILE A 1 83 ? -4.517 14.241 17.542 1.00 79.19 83 ILE A C 1
ATOM 642 O O . ILE A 1 83 ? -3.924 13.790 16.553 1.00 79.19 83 ILE A O 1
ATOM 646 N N . SER A 1 84 ? -4.763 15.538 17.692 1.00 80.50 84 SER A N 1
ATOM 647 C CA . SER A 1 84 ? -4.340 16.568 16.742 1.00 80.50 84 SER A CA 1
ATOM 648 C C . SER A 1 84 ? -2.942 17.096 17.045 1.00 80.50 84 SER A C 1
ATOM 650 O O . SER A 1 84 ? -2.233 17.487 16.120 1.00 80.50 84 SER A O 1
ATOM 652 N N . SER A 1 85 ? -2.530 17.068 18.316 1.00 80.38 85 SER A N 1
ATOM 653 C CA . SER A 1 85 ? -1.257 17.645 18.737 1.00 80.38 85 SER A CA 1
ATOM 654 C C . SER A 1 85 ? -0.065 16.909 18.124 1.00 80.38 85 SER A C 1
ATOM 656 O O . SER A 1 85 ? -0.033 15.679 18.059 1.00 80.38 85 SER A O 1
ATOM 658 N N . THR A 1 86 ? 0.937 17.676 17.697 1.00 84.25 86 THR A N 1
ATOM 659 C CA . THR A 1 86 ? 2.258 17.160 17.318 1.00 84.25 86 THR A CA 1
ATOM 660 C C . THR A 1 86 ? 3.265 17.205 18.466 1.00 84.25 86 THR A C 1
ATOM 662 O O . THR A 1 86 ? 4.356 16.655 18.339 1.00 84.25 86 THR A O 1
ATOM 665 N N . GLU A 1 87 ? 2.914 17.858 19.574 1.00 86.94 87 GLU A N 1
ATOM 666 C CA . GLU A 1 87 ? 3.766 18.018 20.749 1.00 86.94 87 GLU A CA 1
ATOM 667 C C . GLU A 1 87 ? 3.490 16.919 21.772 1.00 86.94 87 GLU A C 1
ATOM 669 O O . GLU A 1 87 ? 2.340 16.597 22.073 1.00 86.94 87 GLU A O 1
ATOM 674 N N . THR A 1 88 ? 4.550 16.380 22.370 1.00 83.50 88 THR A N 1
ATOM 675 C CA . THR A 1 88 ? 4.473 15.270 23.327 1.00 83.50 88 THR A CA 1
ATOM 676 C C . THR A 1 88 ? 3.489 15.533 24.472 1.00 83.50 88 THR A C 1
ATOM 678 O O . THR A 1 88 ? 2.669 14.671 24.788 1.00 83.50 88 THR A O 1
ATOM 681 N N . GLU A 1 89 ? 3.523 16.722 25.080 1.00 85.19 89 GLU A N 1
ATOM 682 C CA . GLU A 1 89 ? 2.633 17.068 26.198 1.00 85.19 89 GLU A CA 1
ATOM 683 C C . GLU A 1 89 ? 1.176 17.254 25.761 1.00 85.19 89 GLU A C 1
ATOM 685 O O . GLU A 1 89 ? 0.256 16.814 26.457 1.00 85.19 89 GLU A O 1
ATOM 690 N N . GLY A 1 90 ? 0.941 17.829 24.579 1.00 81.94 90 GLY A N 1
ATOM 691 C CA . GLY A 1 90 ? -0.401 17.925 24.007 1.00 81.94 90 GLY A CA 1
ATOM 692 C C . GLY A 1 90 ? -0.994 16.548 23.701 1.00 81.94 90 GLY A C 1
ATOM 693 O O . GLY A 1 90 ? -2.155 16.292 24.027 1.00 81.94 90 GLY A O 1
ATOM 694 N N . ILE A 1 91 ? -0.180 15.624 23.178 1.00 80.06 91 ILE A N 1
ATOM 695 C CA . ILE A 1 91 ? -0.567 14.223 22.966 1.00 80.06 91 ILE A CA 1
ATOM 696 C C . ILE A 1 91 ? -0.945 13.569 24.300 1.00 80.06 91 ILE A C 1
ATOM 698 O O . ILE A 1 91 ? -2.020 12.981 24.393 1.00 80.06 91 ILE A O 1
ATOM 702 N N . LYS A 1 92 ? -0.120 13.693 25.353 1.00 79.81 92 LYS A N 1
ATOM 703 C CA . LYS A 1 92 ? -0.432 13.127 26.683 1.00 79.81 92 LYS A CA 1
ATOM 704 C C . LYS A 1 92 ? -1.770 13.633 27.221 1.00 79.81 92 LYS A C 1
ATOM 706 O O . LYS A 1 92 ? -2.575 12.827 27.687 1.00 79.81 92 LYS A O 1
ATOM 711 N N . LYS A 1 93 ? -2.025 14.945 27.137 1.00 82.31 93 LYS A N 1
ATOM 712 C CA . LYS A 1 93 ? -3.287 15.555 27.587 1.00 82.31 93 LYS A CA 1
ATOM 713 C C . LYS A 1 93 ? -4.489 14.990 26.829 1.00 82.31 93 LYS A C 1
ATOM 715 O O . LYS A 1 93 ? -5.465 14.595 27.461 1.00 82.31 93 LYS A O 1
ATOM 720 N N . GLN A 1 94 ? -4.399 14.884 25.503 1.00 82.31 94 GLN A N 1
ATOM 721 C CA . GLN A 1 94 ? -5.476 14.340 24.667 1.00 82.31 94 GLN A CA 1
ATOM 722 C C . GLN A 1 94 ? -5.703 12.839 24.915 1.00 82.31 94 GLN A C 1
ATOM 724 O O . GLN A 1 94 ? -6.845 12.407 25.029 1.00 82.31 94 GLN A O 1
ATOM 729 N N . VAL A 1 95 ? -4.641 12.045 25.088 1.00 83.75 95 VAL A N 1
ATOM 730 C CA . VAL A 1 95 ? -4.743 10.619 25.456 1.00 83.75 95 VAL A CA 1
ATOM 731 C C . VAL A 1 95 ? -5.418 10.446 26.815 1.00 83.75 95 VAL A C 1
ATOM 733 O O . VAL A 1 95 ? -6.327 9.628 26.946 1.00 83.75 95 VAL A O 1
ATOM 736 N N . LYS A 1 96 ? -4.998 11.226 27.820 1.00 85.00 96 LYS A N 1
ATOM 737 C CA . LYS A 1 96 ? -5.592 11.198 29.161 1.00 85.00 96 LYS A CA 1
ATOM 738 C C . LYS A 1 96 ? -7.069 11.587 29.117 1.00 85.00 96 LYS A C 1
ATOM 740 O O . LYS A 1 96 ? -7.881 10.920 29.747 1.00 85.00 96 LYS A O 1
ATOM 745 N N . PHE A 1 97 ? -7.413 12.622 28.351 1.00 85.25 97 PHE A N 1
ATOM 746 C CA . PHE A 1 97 ? -8.798 13.036 28.143 1.00 85.25 97 PHE A CA 1
ATOM 747 C C . PHE A 1 97 ? -9.633 11.915 27.516 1.00 85.25 97 PHE A C 1
ATOM 749 O O . PHE A 1 97 ? -10.684 11.571 28.051 1.00 85.25 97 PHE A O 1
ATOM 756 N N . LEU A 1 98 ? -9.152 11.303 26.430 1.00 83.81 98 LEU A N 1
ATOM 757 C CA . LEU A 1 98 ? -9.871 10.223 25.755 1.00 83.81 98 LEU A CA 1
ATOM 758 C C . LEU A 1 98 ? -10.100 9.033 26.685 1.00 83.81 98 LEU A C 1
ATOM 760 O O . LEU A 1 98 ? -11.210 8.534 26.748 1.00 83.81 98 LEU A O 1
ATOM 764 N N . LEU A 1 99 ? -9.095 8.604 27.446 1.00 84.06 99 LEU A N 1
ATOM 765 C CA . LEU A 1 99 ? -9.236 7.432 28.315 1.00 84.06 99 LEU A CA 1
ATOM 766 C C . LEU A 1 99 ? -10.006 7.699 29.606 1.00 84.06 99 LEU A C 1
ATOM 768 O O . LEU A 1 99 ? -10.624 6.778 30.129 1.00 84.06 99 LEU A O 1
ATOM 772 N N . GLY A 1 100 ? -9.990 8.936 30.107 1.00 83.19 100 GLY A N 1
ATOM 773 C CA . GLY A 1 100 ? -10.816 9.331 31.248 1.00 83.19 100 GLY A CA 1
ATOM 774 C C . GLY A 1 100 ? -12.306 9.370 30.910 1.00 83.19 100 GLY A C 1
ATOM 775 O O . GLY A 1 100 ? -13.125 9.060 31.766 1.00 83.19 100 GLY A O 1
ATOM 776 N N . ASN A 1 101 ? -12.648 9.710 29.664 1.00 80.81 101 ASN A N 1
ATOM 777 C CA . ASN A 1 101 ? -14.036 9.828 29.214 1.00 80.81 101 ASN A CA 1
ATOM 778 C C . ASN A 1 101 ? -14.533 8.594 28.433 1.00 80.81 101 ASN A C 1
ATOM 780 O O . ASN A 1 101 ? -15.731 8.359 28.353 1.00 80.81 101 ASN A O 1
ATOM 784 N N . LEU A 1 102 ? -13.626 7.796 27.860 1.00 82.50 102 LEU A N 1
ATOM 785 C CA . LEU A 1 102 ? -13.915 6.602 27.058 1.00 82.50 102 LEU A CA 1
ATOM 786 C C . LEU A 1 102 ? -13.035 5.415 27.507 1.00 82.50 102 LEU A C 1
ATOM 788 O O . LEU A 1 102 ? -12.156 4.969 26.760 1.00 82.50 102 LEU A O 1
ATOM 792 N N . PRO A 1 103 ? -13.234 4.878 28.723 1.00 77.50 103 PRO A N 1
ATOM 793 C CA . PRO A 1 103 ? -12.404 3.792 29.251 1.00 77.50 103 PRO A CA 1
ATOM 794 C C . PRO A 1 103 ? -12.557 2.474 28.470 1.00 77.50 103 PRO A C 1
ATOM 796 O O . PRO A 1 103 ? -11.642 1.654 28.464 1.00 77.50 103 PRO A O 1
ATOM 799 N N . GLY A 1 104 ? -13.685 2.270 27.777 1.00 73.31 104 GLY A N 1
ATOM 800 C CA . GLY A 1 104 ? -13.979 1.075 26.976 1.00 73.31 104 GLY A CA 1
ATOM 801 C C . GLY A 1 104 ? -13.788 1.280 25.474 1.00 73.31 104 GLY A C 1
ATOM 802 O O . GLY A 1 104 ? -14.623 0.827 24.689 1.00 73.31 104 GLY A O 1
ATOM 803 N N . MET A 1 105 ? -12.756 2.025 25.077 1.00 75.69 105 MET A N 1
ATOM 804 C CA . MET A 1 105 ? -12.542 2.425 23.690 1.00 75.69 105 MET A CA 1
ATOM 805 C C . MET A 1 105 ? -11.765 1.379 22.883 1.00 75.69 105 MET A C 1
ATOM 807 O O . MET A 1 105 ? -10.686 0.925 23.269 1.00 75.69 105 MET A O 1
ATOM 811 N N . PHE A 1 106 ? -12.283 1.062 21.700 1.00 73.69 106 PHE A N 1
ATOM 812 C CA . PHE A 1 106 ? -11.677 0.118 20.768 1.00 73.69 106 PHE A CA 1
ATOM 813 C C . PHE A 1 106 ? -11.332 0.792 19.442 1.00 73.69 106 PHE A C 1
ATOM 815 O O . PHE A 1 106 ? -12.074 1.637 18.943 1.00 73.69 106 PHE A O 1
ATOM 822 N N . SER A 1 107 ? -10.215 0.393 18.837 1.00 73.00 107 SER A N 1
ATOM 823 C CA . SER A 1 107 ? -9.807 0.856 17.509 1.00 73.00 107 SER A CA 1
ATOM 824 C C . SER A 1 107 ? -10.019 -0.238 16.472 1.00 73.00 107 SER A C 1
ATOM 826 O O . SER A 1 107 ? -9.486 -1.333 16.649 1.00 73.00 107 SER A O 1
ATOM 828 N N . ILE A 1 108 ? -10.727 0.043 15.373 1.00 68.38 108 ILE A N 1
ATOM 829 C CA . ILE A 1 108 ? -10.746 -0.853 14.203 1.00 68.38 108 ILE A CA 1
ATOM 830 C C . ILE A 1 108 ? -9.686 -0.386 13.220 1.00 68.38 108 ILE A C 1
ATOM 832 O O . ILE A 1 108 ? -9.959 0.393 12.308 1.00 68.38 108 ILE A O 1
ATOM 836 N N . ARG A 1 109 ? -8.469 -0.916 13.345 1.00 64.69 109 ARG A N 1
ATOM 837 C CA . ARG A 1 109 ? -7.440 -0.658 12.338 1.00 64.69 109 ARG A CA 1
ATOM 838 C C . ARG A 1 109 ? -7.635 -1.606 11.159 1.00 64.69 109 ARG A C 1
ATOM 840 O O . ARG A 1 109 ? -7.621 -2.820 11.315 1.00 64.69 109 ARG A O 1
ATOM 847 N N . GLN A 1 110 ? -7.764 -1.035 9.962 1.00 59.03 110 GLN A N 1
ATOM 848 C CA . GLN A 1 110 ? -7.726 -1.771 8.692 1.00 59.03 110 GLN A CA 1
ATOM 849 C C . GLN A 1 110 ? -8.715 -2.952 8.622 1.00 59.03 110 GLN A C 1
ATOM 851 O O . GLN A 1 110 ? -8.328 -4.087 8.370 1.00 59.03 110 GLN A O 1
ATOM 856 N N . HIS A 1 111 ? -10.007 -2.635 8.723 1.00 55.03 111 HIS A N 1
ATOM 857 C CA . HIS A 1 111 ? -11.154 -3.483 8.351 1.00 55.03 111 HIS A CA 1
ATOM 858 C C . HIS A 1 111 ? -11.448 -4.682 9.275 1.00 55.03 111 HIS A C 1
ATOM 860 O O . HIS A 1 111 ? -12.621 -5.027 9.415 1.00 55.03 111 HIS A O 1
ATOM 866 N N . ASN A 1 112 ? -10.445 -5.282 9.931 1.00 55.56 112 ASN A N 1
ATOM 867 C CA . ASN A 1 112 ? -10.622 -6.601 10.557 1.00 55.56 112 ASN A CA 1
ATOM 868 C C . ASN A 1 112 ? -10.067 -6.719 11.985 1.00 55.56 112 ASN A C 1
ATOM 870 O O . ASN A 1 112 ? -10.386 -7.687 12.669 1.00 55.56 112 ASN A O 1
ATOM 874 N N . THR A 1 113 ? -9.235 -5.783 12.448 1.00 59.81 113 THR A N 1
ATOM 875 C CA . THR A 1 113 ? -8.586 -5.905 13.761 1.00 59.81 113 THR A CA 1
ATOM 876 C C . THR A 1 113 ? -9.167 -4.893 14.732 1.00 59.81 113 THR A C 1
ATOM 878 O O . THR A 1 113 ? -8.935 -3.692 14.591 1.00 59.81 113 THR A O 1
ATOM 881 N N . ILE A 1 114 ? -9.905 -5.396 15.723 1.00 64.00 114 ILE A N 1
ATOM 882 C CA . ILE A 1 114 ? -10.297 -4.631 16.905 1.00 64.00 114 ILE A CA 1
ATOM 883 C C . ILE A 1 114 ? -9.135 -4.702 17.890 1.00 64.00 114 ILE A C 1
ATOM 885 O O . ILE A 1 114 ? -8.747 -5.783 18.326 1.00 64.00 114 ILE A O 1
ATOM 889 N N . LEU A 1 115 ? -8.570 -3.549 18.226 1.00 67.12 115 LEU A N 1
ATOM 890 C CA . LEU A 1 115 ? -7.558 -3.425 19.264 1.00 67.12 115 LEU A CA 1
ATOM 891 C C . LEU A 1 115 ? -8.174 -2.684 20.446 1.00 67.12 115 LEU A C 1
ATOM 893 O O . LEU A 1 115 ? -8.608 -1.540 20.297 1.00 67.12 115 LEU A O 1
ATOM 897 N N . GLY A 1 116 ? -8.183 -3.322 21.616 1.00 69.44 116 GLY A N 1
ATOM 898 C CA . GLY A 1 116 ? -8.257 -2.595 22.879 1.00 69.44 116 GLY A CA 1
ATOM 899 C C . GLY A 1 116 ? -6.931 -1.865 23.057 1.00 69.44 116 GLY A C 1
ATOM 900 O O . GLY A 1 116 ? -5.875 -2.499 23.070 1.00 69.44 116 GLY A O 1
ATOM 901 N N . ILE A 1 117 ? -6.957 -0.535 23.096 1.00 70.81 117 ILE A N 1
ATOM 902 C CA . ILE A 1 117 ? -5.732 0.264 23.151 1.00 70.81 117 ILE A CA 1
ATOM 903 C C . ILE A 1 117 ? -5.702 1.010 24.482 1.00 70.81 117 ILE A C 1
ATOM 905 O O . ILE A 1 117 ? -6.381 2.017 24.653 1.00 70.81 117 ILE A O 1
ATOM 909 N N . GLY A 1 118 ? -4.879 0.524 25.413 1.00 77.81 118 GLY A N 1
ATOM 910 C CA . GLY A 1 118 ? -4.586 1.239 26.656 1.00 77.81 118 GLY A CA 1
ATOM 911 C C . GLY A 1 118 ? -3.764 2.516 26.426 1.00 77.81 118 GLY A C 1
ATOM 912 O O . GLY A 1 118 ? -3.241 2.752 25.334 1.00 77.81 118 GLY A O 1
ATOM 913 N N . ALA A 1 119 ? -3.591 3.316 27.484 1.00 78.50 119 ALA A N 1
ATOM 914 C CA . ALA A 1 119 ? -2.891 4.611 27.456 1.00 78.50 119 ALA A CA 1
ATOM 915 C C . ALA A 1 119 ? -1.548 4.587 26.736 1.00 78.50 119 ALA A C 1
ATOM 917 O O . ALA A 1 119 ? -1.305 5.406 25.851 1.00 78.50 119 ALA A O 1
ATOM 918 N N . VAL A 1 120 ? -0.702 3.616 27.075 1.00 81.00 120 VAL A N 1
ATOM 919 C CA . VAL A 1 120 ? 0.644 3.491 26.507 1.00 81.00 120 VAL A CA 1
ATOM 920 C C . VAL A 1 120 ? 0.584 3.229 25.001 1.00 81.00 120 VAL A C 1
ATOM 922 O O . VAL A 1 120 ? 1.264 3.901 24.226 1.00 81.00 120 VAL A O 1
ATOM 925 N N . GLY A 1 121 ? -0.269 2.294 24.573 1.00 81.69 121 GLY A N 1
ATOM 926 C CA . GLY A 1 121 ? -0.433 1.961 23.159 1.00 81.69 121 GLY A CA 1
ATOM 927 C C . GLY A 1 121 ? -0.973 3.140 22.352 1.00 81.69 121 GLY A C 1
ATOM 928 O O . GLY A 1 121 ? -0.469 3.431 21.265 1.00 81.69 121 GLY A O 1
ATOM 929 N N . LEU A 1 122 ? -1.954 3.861 22.902 1.00 80.50 122 LEU A N 1
ATOM 930 C CA . LEU A 1 122 ? -2.559 5.006 22.228 1.00 80.50 122 LEU A CA 1
ATOM 931 C C . LEU A 1 122 ? -1.558 6.154 22.098 1.00 80.50 122 LEU A C 1
ATOM 933 O O . LEU A 1 122 ? -1.387 6.699 21.008 1.00 80.50 122 LEU A O 1
ATOM 937 N N . PHE A 1 123 ? -0.852 6.466 23.184 1.00 81.94 123 PHE A N 1
ATOM 938 C CA . PHE A 1 123 ? 0.198 7.476 23.204 1.00 81.94 123 PHE A CA 1
ATOM 939 C C . PHE A 1 123 ? 1.300 7.177 22.181 1.00 81.94 123 PHE A C 1
ATOM 941 O O . PHE A 1 123 ? 1.683 8.059 21.409 1.00 81.94 123 PHE A O 1
ATOM 948 N N . HIS A 1 124 ? 1.778 5.932 22.115 1.00 82.31 124 HIS A N 1
ATOM 949 C CA . HIS A 1 124 ? 2.820 5.535 21.170 1.00 82.31 124 HIS A CA 1
ATOM 950 C C . HIS A 1 124 ? 2.368 5.688 19.710 1.00 82.31 124 HIS A C 1
ATOM 952 O O . HIS A 1 124 ? 3.067 6.288 18.890 1.00 82.31 124 HIS A O 1
ATOM 958 N N . LEU A 1 125 ? 1.168 5.200 19.384 1.00 82.12 125 LEU A N 1
ATOM 959 C CA . LEU A 1 125 ? 0.604 5.324 18.041 1.00 82.12 125 LEU A CA 1
ATOM 960 C C . LEU A 1 125 ? 0.398 6.786 17.633 1.00 82.12 125 LEU A C 1
ATOM 962 O O . LEU A 1 125 ? 0.697 7.150 16.493 1.00 82.12 125 LEU A O 1
ATOM 966 N N . ALA A 1 126 ? -0.081 7.615 18.558 1.00 81.44 126 ALA A N 1
ATOM 967 C CA . ALA A 1 126 ? -0.265 9.040 18.339 1.00 81.44 126 ALA A CA 1
ATOM 968 C C . ALA A 1 126 ? 1.066 9.766 18.117 1.00 81.44 126 ALA A C 1
ATOM 970 O O . ALA A 1 126 ? 1.179 10.557 17.186 1.00 81.44 126 ALA A O 1
ATOM 971 N N . SER A 1 127 ? 2.094 9.426 18.899 1.00 81.12 127 SER A N 1
ATOM 972 C CA . SER A 1 127 ? 3.445 9.988 18.780 1.00 81.12 127 SER A CA 1
ATOM 973 C C . SER A 1 127 ? 4.082 9.667 17.425 1.00 81.12 127 SER A C 1
ATOM 975 O O . SER A 1 127 ? 4.658 10.543 16.781 1.00 81.12 127 SER A O 1
ATOM 977 N N . ILE A 1 128 ? 3.920 8.431 16.936 1.00 83.75 128 ILE A N 1
ATOM 978 C CA . ILE A 1 128 ? 4.375 8.042 15.592 1.00 83.75 128 ILE A CA 1
ATOM 979 C C . ILE A 1 128 ? 3.668 8.868 14.511 1.00 83.75 128 ILE A C 1
ATOM 981 O O . ILE A 1 128 ? 4.303 9.305 13.549 1.00 83.75 128 ILE A O 1
ATOM 985 N N . GLU A 1 129 ? 2.352 9.057 14.618 1.00 82.25 129 GLU A N 1
ATOM 986 C CA . GLU A 1 129 ? 1.607 9.803 13.602 1.00 82.25 129 GLU A CA 1
ATOM 987 C C . GLU A 1 129 ? 1.914 11.307 13.657 1.00 82.25 129 GLU A C 1
ATOM 989 O O . GLU A 1 129 ? 2.095 11.923 12.607 1.00 82.25 129 GLU A O 1
ATOM 994 N N . ALA A 1 130 ? 2.084 11.873 14.854 1.00 78.31 130 ALA A N 1
ATOM 995 C CA . ALA A 1 130 ? 2.572 13.231 15.073 1.00 78.31 130 ALA A CA 1
ATOM 996 C C . ALA A 1 130 ? 3.941 13.464 14.416 1.00 78.31 130 ALA A C 1
ATOM 998 O O . ALA A 1 130 ? 4.095 14.410 13.642 1.00 78.31 130 ALA A O 1
ATOM 999 N N . ALA A 1 131 ? 4.902 12.557 14.626 1.00 80.75 131 ALA A N 1
ATOM 1000 C CA . ALA A 1 131 ? 6.221 12.636 13.999 1.00 80.75 131 ALA A CA 1
ATOM 1001 C C . ALA A 1 131 ? 6.133 12.620 12.461 1.00 80.75 131 ALA A C 1
ATOM 1003 O O . ALA A 1 131 ? 6.795 13.408 11.785 1.00 80.75 131 ALA A O 1
ATOM 1004 N N . LYS A 1 132 ? 5.262 11.776 11.886 1.00 83.62 132 LYS A N 1
ATOM 1005 C CA . LYS A 1 132 ? 5.018 11.763 10.432 1.00 83.62 132 LYS A CA 1
ATOM 1006 C C . LYS A 1 132 ? 4.389 13.061 9.931 1.00 83.62 132 LYS A C 1
ATOM 1008 O O . LYS A 1 132 ? 4.727 13.490 8.830 1.00 83.62 132 LYS A O 1
ATOM 1013 N N . ARG A 1 133 ? 3.449 13.656 10.675 1.00 78.81 133 ARG A N 1
ATOM 1014 C CA . ARG A 1 133 ? 2.840 14.949 10.312 1.00 78.81 133 ARG A CA 1
ATOM 1015 C C . ARG A 1 133 ? 3.901 16.044 10.311 1.00 78.81 133 ARG A C 1
ATOM 1017 O O . ARG A 1 133 ? 4.040 16.727 9.303 1.00 78.81 133 ARG A O 1
ATOM 1024 N N . LEU A 1 134 ? 4.711 16.125 11.367 1.00 81.06 134 LEU A N 1
ATOM 1025 C CA . LEU A 1 134 ? 5.793 17.101 11.479 1.00 81.06 134 LEU A CA 1
ATOM 1026 C C . LEU A 1 134 ? 6.809 16.974 10.333 1.00 81.06 134 LEU A C 1
ATOM 1028 O O . LEU A 1 134 ? 7.169 17.977 9.719 1.00 81.06 134 LEU A O 1
ATOM 1032 N N . ASP A 1 135 ? 7.223 15.752 9.989 1.00 81.19 135 ASP A N 1
ATOM 1033 C CA . ASP A 1 135 ? 8.111 15.498 8.847 1.00 81.19 135 ASP A CA 1
ATOM 1034 C C . ASP A 1 135 ? 7.475 15.948 7.517 1.00 81.19 135 ASP A C 1
ATOM 1036 O O . ASP A 1 135 ? 8.124 16.629 6.721 1.00 81.19 135 ASP A O 1
ATOM 1040 N N . ARG A 1 136 ? 6.184 15.656 7.286 1.00 79.31 136 ARG A N 1
ATOM 1041 C CA . ARG A 1 136 ? 5.461 16.119 6.085 1.00 79.31 136 ARG A CA 1
ATOM 1042 C C . ARG A 1 136 ? 5.388 17.642 6.013 1.00 79.31 136 ARG A C 1
ATOM 1044 O O . ARG A 1 136 ? 5.720 18.196 4.968 1.00 79.31 136 ARG A O 1
ATOM 1051 N N . THR A 1 137 ? 5.001 18.310 7.098 1.00 80.75 137 THR A N 1
ATOM 1052 C CA . THR A 1 137 ? 4.890 19.775 7.156 1.00 80.75 137 THR A CA 1
ATOM 1053 C C . THR A 1 137 ? 6.251 20.436 6.968 1.00 80.75 137 THR A C 1
ATOM 1055 O O . THR A 1 137 ? 6.374 21.389 6.203 1.00 80.75 137 THR A O 1
ATOM 1058 N N . THR A 1 138 ? 7.304 19.896 7.585 1.00 83.69 138 THR A N 1
ATOM 1059 C CA . THR A 1 138 ? 8.675 20.407 7.435 1.00 83.69 138 THR A CA 1
ATOM 1060 C C . THR A 1 138 ? 9.162 20.275 5.993 1.00 83.69 138 THR A C 1
ATOM 1062 O O . THR A 1 138 ? 9.701 21.226 5.427 1.00 83.69 138 THR A O 1
ATOM 1065 N N . ARG A 1 139 ? 8.920 19.124 5.350 1.00 78.44 139 ARG A N 1
ATOM 1066 C CA . ARG A 1 139 ? 9.242 18.919 3.929 1.00 78.44 139 ARG A CA 1
ATOM 1067 C C . ARG A 1 139 ? 8.437 19.835 3.016 1.00 78.44 139 ARG A C 1
ATOM 1069 O O . ARG A 1 139 ? 9.010 20.373 2.076 1.00 78.44 139 ARG A O 1
ATOM 1076 N N . ALA A 1 140 ? 7.148 20.029 3.292 1.00 76.06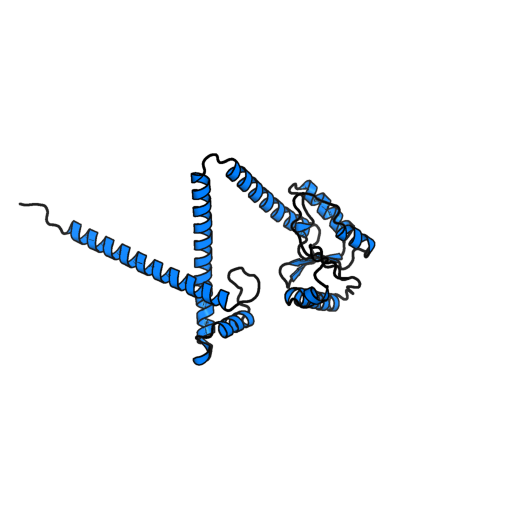 140 ALA A N 1
ATOM 1077 C CA . ALA A 1 140 ? 6.292 20.932 2.531 1.00 76.06 140 ALA A CA 1
ATOM 1078 C C . ALA A 1 140 ? 6.773 22.386 2.642 1.00 76.06 140 ALA A C 1
ATOM 1080 O O . ALA A 1 140 ? 6.944 23.039 1.618 1.00 76.06 140 ALA A O 1
ATOM 1081 N N . LYS A 1 141 ? 7.097 22.861 3.853 1.00 82.75 141 LYS A N 1
ATOM 1082 C CA . LYS A 1 141 ? 7.681 24.194 4.075 1.00 82.75 141 LYS A CA 1
ATOM 1083 C C . LYS A 1 141 ? 9.018 24.355 3.355 1.00 82.75 141 LYS A C 1
ATOM 1085 O O . LYS A 1 141 ? 9.219 25.351 2.672 1.00 82.75 141 LYS A O 1
ATOM 1090 N N . LYS A 1 142 ? 9.912 23.362 3.440 1.00 82.06 142 LYS A N 1
ATOM 1091 C CA . LYS A 1 142 ? 11.202 23.387 2.729 1.00 82.06 142 LYS A CA 1
ATOM 1092 C C . LYS A 1 142 ? 11.023 23.407 1.208 1.00 82.06 142 LYS A C 1
ATOM 1094 O O . LYS A 1 142 ? 11.752 24.117 0.527 1.00 82.06 142 LYS A O 1
ATOM 1099 N N . ALA A 1 143 ? 10.057 22.653 0.683 1.00 75.56 143 ALA A N 1
ATOM 1100 C CA . ALA A 1 143 ? 9.732 22.649 -0.740 1.00 75.56 143 ALA A CA 1
ATOM 1101 C C . ALA A 1 143 ? 9.118 23.984 -1.195 1.00 75.56 143 ALA A C 1
ATOM 1103 O O . ALA A 1 143 ? 9.499 24.488 -2.243 1.00 75.56 143 ALA A O 1
ATOM 1104 N N . ALA A 1 144 ? 8.223 24.578 -0.399 1.00 77.56 144 ALA A N 1
ATOM 1105 C CA . ALA A 1 144 ? 7.624 25.884 -0.680 1.00 77.56 144 ALA A CA 1
ATOM 1106 C C . ALA A 1 144 ? 8.642 27.035 -0.585 1.00 77.56 144 ALA A C 1
ATOM 1108 O O . ALA A 1 144 ? 8.565 27.991 -1.348 1.00 77.56 144 ALA A O 1
ATOM 1109 N N . ALA A 1 145 ? 9.618 26.930 0.320 1.00 82.50 145 ALA A N 1
ATOM 1110 C CA . ALA A 1 145 ? 10.699 27.901 0.466 1.00 82.50 145 ALA A CA 1
ATOM 1111 C C . ALA A 1 145 ? 11.802 27.757 -0.600 1.00 82.50 145 ALA A C 1
ATOM 1113 O O . ALA A 1 145 ? 12.648 28.646 -0.724 1.00 82.50 145 ALA A O 1
ATOM 1114 N N . SER A 1 146 ? 11.832 26.657 -1.367 1.00 79.56 146 SER A N 1
ATOM 1115 C CA . SER A 1 146 ? 12.824 26.473 -2.426 1.00 79.56 146 SER A CA 1
ATOM 1116 C C . SER A 1 146 ? 12.511 27.437 -3.574 1.00 79.56 146 SER A C 1
ATOM 1118 O O . SER A 1 146 ? 11.625 27.209 -4.391 1.00 79.56 146 SER A O 1
ATOM 1120 N N . LYS A 1 147 ? 13.269 28.538 -3.654 1.00 77.00 147 LYS A N 1
ATOM 1121 C CA . LYS A 1 147 ? 13.150 29.542 -4.728 1.00 77.00 147 LYS A CA 1
ATOM 1122 C C . LYS A 1 147 ? 13.514 28.998 -6.114 1.00 77.00 147 LYS A C 1
ATOM 1124 O O . LYS A 1 147 ? 13.294 29.686 -7.102 1.00 77.00 147 LYS A O 1
ATOM 1129 N N . ASN A 1 148 ? 14.075 27.789 -6.184 1.00 82.25 148 ASN A N 1
ATOM 1130 C CA . ASN A 1 148 ? 14.476 27.125 -7.414 1.00 82.25 148 ASN A CA 1
ATOM 1131 C C . ASN A 1 148 ? 13.441 26.053 -7.830 1.00 82.25 148 ASN A C 1
ATOM 1133 O O . ASN A 1 148 ? 13.410 24.968 -7.233 1.00 82.25 148 ASN A O 1
ATOM 1137 N N . PRO A 1 149 ? 12.595 26.312 -8.848 1.00 80.56 149 PRO A N 1
ATOM 1138 C CA . PRO A 1 149 ? 11.603 25.353 -9.337 1.00 80.56 149 PRO A CA 1
ATOM 1139 C C . PRO A 1 149 ? 12.222 24.046 -9.841 1.00 80.56 149 PRO A C 1
ATOM 1141 O O . PRO A 1 149 ? 11.573 22.996 -9.799 1.00 80.56 149 PRO A O 1
ATOM 1144 N N . ASP A 1 150 ? 13.470 24.085 -10.309 1.00 84.06 150 ASP A N 1
ATOM 1145 C CA . ASP A 1 150 ? 14.129 22.921 -10.892 1.00 84.06 150 ASP A CA 1
ATOM 1146 C C . ASP A 1 150 ? 14.598 21.928 -9.827 1.00 84.06 150 ASP A C 1
ATOM 1148 O O . ASP A 1 150 ? 14.470 20.717 -10.022 1.00 84.06 150 ASP A O 1
ATOM 1152 N N . GLU A 1 151 ? 15.013 22.407 -8.653 1.00 79.69 151 GLU A N 1
ATOM 1153 C CA . GLU A 1 151 ? 15.310 21.550 -7.497 1.00 79.69 151 GLU A CA 1
ATOM 1154 C C . GLU A 1 151 ? 14.055 20.830 -6.991 1.00 79.69 151 GLU A C 1
ATOM 1156 O O . GLU A 1 151 ? 14.086 19.622 -6.734 1.00 79.69 151 GLU A O 1
ATOM 1161 N N . SER A 1 152 ? 12.922 21.536 -6.925 1.00 77.19 152 SER A N 1
ATOM 1162 C CA . SER A 1 152 ? 11.628 20.951 -6.551 1.00 77.19 152 SER A CA 1
ATOM 1163 C C . SER A 1 152 ? 11.182 19.877 -7.555 1.00 77.19 152 SER A C 1
ATOM 1165 O O . SER A 1 152 ? 10.824 18.753 -7.175 1.00 77.19 152 SER A O 1
ATOM 1167 N N . LYS A 1 153 ? 11.305 20.154 -8.863 1.00 84.50 153 LYS A N 1
ATOM 1168 C CA . LYS A 1 153 ? 11.049 19.166 -9.925 1.00 84.50 153 LYS A CA 1
ATOM 1169 C C . LYS A 1 153 ? 11.990 17.963 -9.822 1.00 84.50 153 LYS A C 1
ATOM 1171 O O . LYS A 1 153 ? 11.528 16.828 -9.958 1.00 84.50 153 LYS A O 1
ATOM 1176 N N . ALA A 1 154 ? 13.282 18.172 -9.569 1.00 83.69 154 ALA A N 1
ATOM 1177 C CA . ALA A 1 154 ? 14.264 17.098 -9.428 1.00 83.69 154 ALA A CA 1
ATOM 1178 C C . ALA A 1 154 ? 13.963 16.202 -8.215 1.00 83.69 154 ALA A C 1
ATOM 1180 O O . ALA A 1 154 ? 13.961 14.973 -8.338 1.00 83.69 154 ALA A O 1
ATOM 1181 N N . ALA A 1 155 ? 13.621 16.795 -7.067 1.00 78.62 155 ALA A N 1
ATOM 1182 C CA . ALA A 1 155 ? 13.204 16.063 -5.874 1.00 78.62 155 ALA A CA 1
ATOM 1183 C C . ALA A 1 155 ? 11.926 15.243 -6.124 1.00 78.62 155 ALA A C 1
ATOM 1185 O O . ALA A 1 155 ? 11.869 14.062 -5.770 1.00 78.62 155 ALA A O 1
ATOM 1186 N N . SER A 1 156 ? 10.933 15.826 -6.805 1.00 82.94 156 SER A N 1
ATOM 1187 C CA . SER A 1 156 ? 9.698 15.137 -7.200 1.00 82.94 156 SER A CA 1
ATOM 1188 C C . SER A 1 156 ? 9.972 13.958 -8.141 1.00 82.94 156 SER A C 1
ATOM 1190 O O . SER A 1 156 ? 9.508 12.840 -7.899 1.00 82.94 156 SER A O 1
ATOM 1192 N N . ARG A 1 157 ? 10.812 14.153 -9.168 1.00 88.06 157 ARG A N 1
ATOM 1193 C CA . ARG A 1 157 ? 11.248 13.081 -10.080 1.00 88.06 157 ARG A CA 1
ATOM 1194 C C . ARG A 1 157 ? 11.955 11.957 -9.326 1.00 88.06 157 ARG A C 1
ATOM 1196 O O . ARG A 1 157 ? 11.619 10.794 -9.538 1.00 88.06 157 ARG A O 1
ATOM 1203 N N . LYS A 1 158 ? 12.868 12.282 -8.404 1.00 87.50 158 LYS A N 1
ATOM 1204 C CA . LYS A 1 158 ? 13.571 11.295 -7.565 1.00 87.50 158 LYS A CA 1
ATOM 1205 C C . LYS A 1 158 ? 12.601 10.509 -6.679 1.00 87.50 158 LYS A C 1
ATOM 1207 O O . LYS A 1 158 ? 12.690 9.283 -6.611 1.00 87.50 158 LYS A O 1
ATOM 1212 N N . ALA A 1 159 ? 11.641 11.182 -6.046 1.00 82.88 159 ALA A N 1
ATOM 1213 C CA . ALA A 1 159 ? 10.620 10.532 -5.226 1.00 82.88 159 ALA A CA 1
ATOM 1214 C C . ALA A 1 159 ? 9.712 9.609 -6.057 1.00 82.88 159 ALA A C 1
ATOM 1216 O O . ALA A 1 159 ? 9.427 8.482 -5.646 1.00 82.88 159 ALA A O 1
ATOM 1217 N N . ASN A 1 160 ? 9.292 10.048 -7.244 1.00 87.62 160 ASN A N 1
ATOM 1218 C CA . ASN A 1 160 ? 8.481 9.241 -8.154 1.00 87.62 160 ASN A CA 1
ATOM 1219 C C . ASN A 1 160 ? 9.263 8.049 -8.715 1.00 87.62 160 ASN A C 1
ATOM 1221 O O . ASN A 1 160 ? 8.712 6.950 -8.799 1.00 87.62 160 ASN A O 1
ATOM 1225 N N . ALA A 1 161 ? 10.551 8.222 -9.018 1.00 87.69 161 ALA A N 1
ATOM 1226 C CA . ALA A 1 161 ? 11.432 7.130 -9.416 1.00 87.69 161 ALA A CA 1
ATOM 1227 C C . ALA A 1 161 ? 11.556 6.082 -8.299 1.00 87.69 161 ALA A C 1
ATOM 1229 O O . ALA A 1 161 ? 11.376 4.894 -8.558 1.00 87.69 161 ALA A O 1
ATOM 1230 N N . ALA A 1 162 ? 11.755 6.507 -7.046 1.00 88.88 162 ALA A N 1
ATOM 1231 C CA . ALA A 1 162 ? 11.816 5.603 -5.898 1.00 88.88 162 ALA A CA 1
ATOM 1232 C C . ALA A 1 162 ? 10.492 4.851 -5.666 1.00 88.88 162 ALA A C 1
ATOM 1234 O O . ALA A 1 162 ? 10.495 3.636 -5.466 1.00 88.88 162 ALA A O 1
ATOM 1235 N N . LYS A 1 163 ? 9.344 5.541 -5.755 1.00 86.75 163 LYS A N 1
ATOM 1236 C CA . LYS A 1 163 ? 8.014 4.907 -5.673 1.00 86.75 163 LYS A CA 1
ATOM 1237 C C . LYS A 1 163 ? 7.808 3.883 -6.786 1.00 86.75 163 LYS A C 1
ATOM 1239 O O . LYS A 1 163 ? 7.319 2.787 -6.526 1.00 86.75 163 LYS A O 1
ATOM 1244 N N . THR A 1 164 ? 8.209 4.230 -8.006 1.00 88.56 164 THR A N 1
ATOM 1245 C CA . THR A 1 164 ? 8.116 3.347 -9.174 1.00 88.56 164 THR A CA 1
ATOM 1246 C C . THR A 1 164 ? 9.002 2.117 -8.996 1.00 88.56 164 THR A C 1
ATOM 1248 O O . THR A 1 164 ? 8.545 1.001 -9.230 1.00 88.56 164 THR A O 1
ATOM 1251 N N . ALA A 1 165 ? 10.236 2.291 -8.517 1.00 88.62 165 ALA A N 1
ATOM 1252 C CA . ALA A 1 165 ? 11.147 1.190 -8.221 1.00 88.62 165 ALA A CA 1
ATOM 1253 C C . ALA A 1 165 ? 10.567 0.251 -7.152 1.00 88.62 165 ALA A C 1
ATOM 1255 O O . ALA A 1 165 ? 10.502 -0.957 -7.364 1.00 88.62 165 ALA A O 1
ATOM 1256 N N . LEU A 1 166 ? 10.048 0.799 -6.049 1.00 90.12 166 LEU A N 1
ATOM 1257 C CA . LEU A 1 166 ? 9.407 0.007 -4.999 1.00 90.12 166 LEU A CA 1
ATOM 1258 C C . LEU A 1 166 ? 8.184 -0.762 -5.522 1.00 90.12 166 LEU A C 1
ATOM 1260 O O . LEU A 1 166 ? 8.010 -1.939 -5.202 1.00 90.12 166 LEU A O 1
ATOM 1264 N N . ALA A 1 167 ? 7.341 -0.113 -6.329 1.00 89.06 167 ALA A N 1
ATOM 1265 C CA . ALA A 1 167 ? 6.174 -0.742 -6.940 1.00 89.06 167 ALA A CA 1
ATOM 1266 C C . ALA A 1 167 ? 6.572 -1.895 -7.873 1.00 89.06 167 ALA A C 1
ATOM 1268 O O . ALA A 1 167 ? 5.952 -2.955 -7.818 1.00 89.06 167 ALA A O 1
ATOM 1269 N N . ARG A 1 168 ? 7.641 -1.731 -8.663 1.00 91.00 168 ARG A N 1
ATOM 1270 C CA . ARG A 1 168 ? 8.189 -2.794 -9.522 1.00 91.00 168 ARG A CA 1
ATOM 1271 C C . ARG A 1 168 ? 8.702 -3.974 -8.707 1.00 91.00 168 ARG A C 1
ATOM 1273 O O . ARG A 1 168 ? 8.318 -5.104 -8.987 1.00 91.00 168 ARG A O 1
ATOM 1280 N N . THR A 1 169 ? 9.488 -3.729 -7.659 1.00 92.19 169 THR A N 1
ATOM 1281 C CA . THR A 1 169 ? 9.981 -4.798 -6.776 1.00 92.19 169 THR A CA 1
ATOM 1282 C C . THR A 1 169 ? 8.831 -5.594 -6.163 1.00 92.19 169 THR A C 1
ATOM 1284 O O . THR A 1 169 ? 8.876 -6.823 -6.120 1.00 92.19 169 THR A O 1
ATOM 1287 N N . LYS A 1 170 ? 7.768 -4.911 -5.720 1.00 93.19 170 LYS A N 1
ATOM 1288 C CA . LYS A 1 170 ? 6.552 -5.576 -5.232 1.00 93.19 170 LYS A CA 1
ATOM 1289 C C . LYS A 1 170 ? 5.859 -6.381 -6.329 1.00 93.19 170 LYS A C 1
ATOM 1291 O O . LYS A 1 170 ? 5.479 -7.519 -6.077 1.00 93.19 170 LYS A O 1
ATOM 1296 N N . ALA A 1 171 ? 5.718 -5.815 -7.526 1.00 94.69 171 ALA A N 1
ATOM 1297 C CA . ALA A 1 171 ? 5.078 -6.487 -8.651 1.00 94.69 171 ALA A CA 1
ATOM 1298 C C . ALA A 1 171 ? 5.808 -7.779 -9.047 1.00 94.69 171 ALA A C 1
ATOM 1300 O O . ALA A 1 171 ? 5.152 -8.782 -9.291 1.00 94.69 171 ALA A O 1
ATOM 1301 N N . LEU A 1 172 ? 7.144 -7.794 -9.034 1.00 94.75 172 LEU A N 1
ATOM 1302 C CA . LEU A 1 172 ? 7.935 -8.997 -9.326 1.00 94.75 172 LEU A CA 1
ATOM 1303 C C . LEU A 1 172 ? 7.720 -10.110 -8.295 1.00 94.75 172 LEU A C 1
ATOM 1305 O O . LEU A 1 172 ? 7.528 -11.264 -8.672 1.00 94.75 172 LEU A O 1
ATOM 1309 N N . LYS A 1 173 ? 7.718 -9.763 -7.001 1.00 94.75 173 LYS A N 1
ATOM 1310 C CA . LYS A 1 173 ? 7.438 -10.727 -5.925 1.00 94.75 173 LYS A CA 1
ATOM 1311 C C . LYS A 1 173 ? 6.029 -11.304 -6.055 1.00 94.75 173 LYS A C 1
ATOM 1313 O O . LYS A 1 173 ? 5.850 -12.515 -6.001 1.00 94.75 173 LYS A O 1
ATOM 1318 N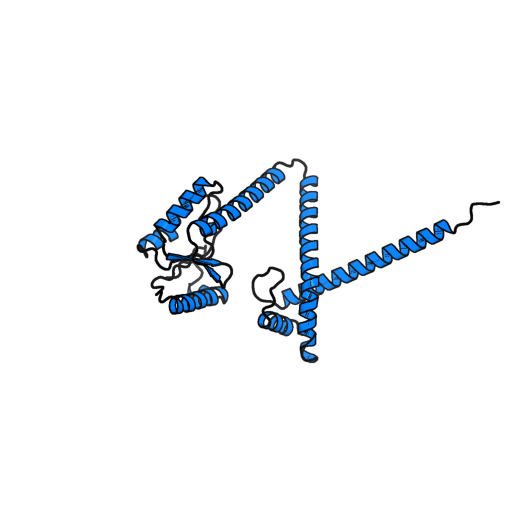 N . LEU A 1 174 ? 5.045 -10.433 -6.276 1.00 95.94 174 LEU A N 1
ATOM 1319 C CA . LEU A 1 174 ? 3.651 -10.839 -6.440 1.00 95.94 174 LEU A CA 1
ATOM 1320 C C . LEU A 1 174 ? 3.435 -11.643 -7.721 1.00 95.94 174 LEU A C 1
ATOM 1322 O O . LEU A 1 174 ? 2.645 -12.576 -7.694 1.00 95.94 174 LEU A O 1
ATOM 1326 N N . ARG A 1 175 ? 4.156 -11.357 -8.815 1.00 96.94 175 ARG A N 1
ATOM 1327 C CA . ARG A 1 175 ? 4.053 -12.142 -10.052 1.00 96.94 175 ARG A CA 1
ATOM 1328 C C . ARG A 1 175 ? 4.294 -13.620 -9.785 1.00 96.94 175 ARG A C 1
ATOM 1330 O O . ARG A 1 175 ? 3.512 -14.432 -10.245 1.00 96.94 175 ARG A O 1
ATOM 1337 N N . GLN A 1 176 ? 5.330 -13.973 -9.027 1.00 95.19 176 GLN A N 1
ATOM 1338 C CA . GLN A 1 176 ? 5.622 -15.380 -8.730 1.00 95.19 176 GLN A CA 1
ATOM 1339 C C . GLN A 1 176 ? 4.454 -16.075 -8.022 1.00 95.19 176 GLN A C 1
ATOM 1341 O O . GLN A 1 176 ? 4.169 -17.234 -8.295 1.00 95.19 176 GLN A O 1
ATOM 1346 N N . GLN A 1 177 ? 3.767 -15.370 -7.123 1.00 96.62 177 GLN A N 1
ATOM 1347 C CA . GLN A 1 177 ? 2.577 -15.893 -6.454 1.00 96.62 177 GLN A CA 1
ATOM 1348 C C . GLN A 1 177 ? 1.380 -15.979 -7.407 1.00 96.62 177 GLN A C 1
ATOM 1350 O O . GLN A 1 177 ? 0.655 -16.965 -7.382 1.00 96.62 177 GLN A O 1
ATOM 1355 N N . ILE A 1 178 ? 1.202 -14.973 -8.266 1.00 96.62 178 ILE A N 1
ATOM 1356 C CA . ILE A 1 178 ? 0.142 -14.944 -9.276 1.00 96.62 178 ILE A CA 1
ATOM 1357 C C . ILE A 1 178 ? 0.299 -16.100 -10.268 1.00 96.62 178 ILE A C 1
ATOM 1359 O O . ILE A 1 178 ? -0.685 -16.776 -10.538 1.00 96.62 178 ILE A O 1
ATOM 1363 N N . GLU A 1 179 ? 1.506 -16.358 -10.776 1.00 96.50 179 GLU A N 1
ATOM 1364 C CA . GLU A 1 179 ? 1.748 -17.472 -11.703 1.00 96.50 179 GLU A CA 1
ATOM 1365 C C . GLU A 1 179 ? 1.501 -18.824 -11.024 1.00 96.50 179 GLU A C 1
ATOM 1367 O O . GLU A 1 179 ? 0.814 -19.656 -11.592 1.00 96.50 179 GLU A O 1
ATOM 1372 N N . LYS A 1 180 ? 1.910 -19.010 -9.759 1.00 96.75 180 LYS A N 1
ATOM 1373 C CA . LYS A 1 180 ? 1.581 -20.237 -9.006 1.00 96.75 180 LYS A CA 1
ATOM 1374 C C . LYS A 1 180 ? 0.074 -20.491 -8.910 1.00 96.75 180 LYS A C 1
ATOM 1376 O O . LYS A 1 180 ? -0.369 -21.623 -9.070 1.00 96.75 180 LYS A O 1
ATOM 1381 N N . ILE A 1 181 ? -0.711 -19.446 -8.638 1.00 96.88 181 ILE A N 1
ATOM 1382 C CA . ILE A 1 181 ? -2.175 -19.557 -8.598 1.00 96.88 181 ILE A CA 1
ATOM 1383 C C . ILE A 1 181 ? -2.729 -19.806 -10.004 1.00 96.88 181 ILE A C 1
ATOM 1385 O O . ILE A 1 181 ? -3.617 -20.637 -10.166 1.00 96.88 181 ILE A O 1
ATOM 1389 N N . ARG A 1 182 ? -2.183 -19.145 -11.031 1.00 96.00 182 ARG A N 1
ATOM 1390 C CA . ARG A 1 182 ? -2.571 -19.378 -12.425 1.00 96.00 182 ARG A CA 1
ATOM 1391 C C . ARG A 1 182 ? -2.332 -20.830 -12.836 1.00 96.00 182 ARG A C 1
ATOM 1393 O O . ARG A 1 182 ? -3.227 -21.428 -13.411 1.00 96.00 182 ARG A O 1
ATOM 1400 N N . ASP A 1 183 ? -1.187 -21.412 -12.504 1.00 96.12 183 ASP A N 1
ATOM 1401 C CA . ASP A 1 183 ? -0.846 -22.786 -12.886 1.00 96.12 183 ASP A CA 1
ATOM 1402 C C . ASP A 1 183 ? -1.777 -23.826 -12.241 1.00 96.12 183 ASP A C 1
ATOM 1404 O O . ASP A 1 183 ? -2.033 -24.873 -12.838 1.00 96.12 183 ASP A O 1
ATOM 1408 N N . SER A 1 184 ? -2.335 -23.514 -11.063 1.00 94.50 184 SER A N 1
ATOM 1409 C CA . SER A 1 184 ? -3.345 -24.345 -10.390 1.00 94.50 184 SER A CA 1
ATOM 1410 C C . SER A 1 184 ? -4.759 -24.240 -10.971 1.00 94.50 184 SER A C 1
ATOM 1412 O O . SER A 1 184 ? -5.624 -25.027 -10.589 1.00 94.50 184 SER A O 1
ATOM 1414 N N . LEU A 1 185 ? -5.017 -23.282 -11.868 1.00 91.00 185 LEU A N 1
ATOM 1415 C CA . LEU A 1 185 ? -6.317 -23.141 -12.520 1.00 91.00 185 LEU A CA 1
ATOM 1416 C C . LEU A 1 185 ? -6.443 -24.086 -13.728 1.00 91.00 185 LEU A C 1
ATOM 1418 O O . LEU A 1 185 ? -5.439 -24.339 -14.409 1.00 91.00 185 LEU A O 1
ATOM 1422 N N . PRO A 1 186 ? -7.672 -24.548 -14.040 1.00 94.00 186 PRO A N 1
ATOM 1423 C CA . PRO A 1 186 ? -7.985 -25.211 -15.304 1.00 94.00 186 PRO A CA 1
ATOM 1424 C C . PRO A 1 186 ? -7.534 -24.380 -16.510 1.00 94.00 186 PRO A C 1
ATOM 1426 O O . PRO A 1 186 ? -7.584 -23.150 -16.462 1.00 94.00 186 PRO A O 1
ATOM 1429 N N . ASP A 1 187 ? -7.123 -25.029 -17.603 1.00 91.94 187 ASP A N 1
ATOM 1430 C CA . ASP A 1 187 ? -6.528 -24.352 -18.769 1.00 91.94 187 ASP A CA 1
ATOM 1431 C C . ASP A 1 187 ? -7.402 -23.229 -19.350 1.00 91.94 187 ASP A C 1
ATOM 1433 O O . ASP A 1 187 ? -6.888 -22.175 -19.730 1.00 91.94 187 ASP A O 1
ATOM 1437 N N . ASN A 1 188 ? -8.722 -23.416 -19.354 1.00 90.56 188 ASN A N 1
ATOM 1438 C CA . ASN A 1 188 ? -9.705 -22.421 -19.787 1.00 90.56 188 ASN A CA 1
ATOM 1439 C C . ASN A 1 188 ? -9.752 -21.172 -18.888 1.00 90.56 188 ASN A C 1
ATOM 1441 O O . ASN A 1 188 ? -10.072 -20.086 -19.372 1.00 90.56 188 ASN A O 1
ATOM 1445 N N . ASP A 1 189 ? -9.390 -21.301 -17.611 1.00 84.94 189 ASP A N 1
ATOM 1446 C CA . ASP A 1 189 ? -9.485 -20.234 -16.609 1.00 84.94 189 ASP A CA 1
ATOM 1447 C C . ASP A 1 189 ? -8.144 -19.519 -16.376 1.00 84.94 189 ASP A C 1
ATOM 1449 O O . ASP A 1 189 ? -8.114 -18.390 -15.880 1.00 84.94 189 ASP A O 1
ATOM 1453 N N . ARG A 1 190 ? -7.017 -20.113 -16.797 1.00 89.88 190 ARG A N 1
ATOM 1454 C CA . ARG A 1 190 ? -5.673 -19.501 -16.727 1.00 89.88 190 ARG A CA 1
ATOM 1455 C C . ARG A 1 190 ? -5.584 -18.073 -17.297 1.00 89.88 190 ARG A C 1
ATOM 1457 O O . ARG A 1 190 ? -4.928 -17.232 -16.664 1.00 89.88 190 ARG A O 1
ATOM 1464 N N . PRO A 1 191 ? -6.201 -17.740 -18.454 1.00 91.12 191 PRO A N 1
ATOM 1465 C CA . PRO A 1 191 ? -6.184 -16.372 -18.970 1.00 91.12 191 PRO A CA 1
ATOM 1466 C C . PRO A 1 191 ? -7.189 -15.443 -18.266 1.00 91.12 191 PRO A C 1
ATOM 1468 O O . PRO A 1 191 ? -7.084 -14.220 -18.407 1.00 91.12 191 PRO A O 1
ATOM 1471 N N . ASN A 1 192 ? -8.147 -15.973 -17.496 1.00 95.75 192 ASN A N 1
ATOM 1472 C CA . ASN A 1 192 ? -9.194 -15.173 -16.874 1.00 95.75 192 ASN A CA 1
ATOM 1473 C C . ASN A 1 192 ? -8.687 -14.436 -15.623 1.00 95.75 192 ASN A C 1
ATOM 1475 O O . ASN A 1 192 ? -8.552 -14.974 -14.523 1.00 95.75 192 ASN A O 1
ATOM 1479 N N . LEU A 1 193 ? -8.458 -13.132 -15.775 1.00 96.75 193 LEU A N 1
ATOM 1480 C CA . LEU A 1 193 ? -7.978 -12.274 -14.692 1.00 96.75 193 LEU A CA 1
ATOM 1481 C C . LEU A 1 193 ? -8.978 -12.114 -13.534 1.00 96.75 193 LEU A C 1
ATOM 1483 O O . LEU A 1 193 ? -8.558 -11.775 -12.425 1.00 96.75 193 LEU A O 1
ATOM 1487 N N . ALA A 1 194 ? -10.280 -12.308 -13.771 1.00 96.62 194 ALA A N 1
ATOM 1488 C CA . ALA A 1 194 ? -11.288 -12.234 -12.716 1.00 96.62 194 ALA A CA 1
ATOM 1489 C C . ALA A 1 194 ? -11.207 -13.454 -11.789 1.00 96.62 194 ALA A C 1
ATOM 1491 O O . ALA A 1 194 ? -11.244 -13.298 -10.566 1.00 96.62 194 ALA A O 1
ATOM 1492 N N . ASP A 1 195 ? -11.014 -14.644 -12.360 1.00 94.75 195 ASP A N 1
ATOM 1493 C CA . ASP A 1 195 ? -10.834 -15.880 -11.595 1.00 94.75 195 ASP A CA 1
ATOM 1494 C C . ASP A 1 195 ? -9.524 -15.854 -10.826 1.00 94.75 195 ASP A C 1
ATOM 1496 O O . ASP A 1 195 ? -9.498 -16.138 -9.630 1.00 94.75 195 ASP A O 1
ATOM 1500 N N . LEU A 1 196 ? -8.463 -15.354 -11.457 1.00 96.75 196 LEU A N 1
ATOM 1501 C CA . LEU A 1 196 ? -7.188 -15.143 -10.790 1.00 96.75 196 LEU A CA 1
ATOM 1502 C C . LEU A 1 196 ? -7.313 -14.174 -9.600 1.00 96.75 196 LEU A C 1
ATOM 1504 O O . LEU A 1 196 ? -6.801 -14.452 -8.520 1.00 96.75 196 LEU A O 1
ATOM 1508 N N . ALA A 1 197 ? -8.035 -13.057 -9.750 1.00 97.06 197 ALA A N 1
ATOM 1509 C CA . ALA A 1 197 ? -8.280 -12.128 -8.643 1.00 97.06 197 ALA A CA 1
ATOM 1510 C C . ALA A 1 197 ? -9.075 -12.776 -7.497 1.00 97.06 197 ALA A C 1
ATOM 1512 O O . ALA A 1 197 ? -8.802 -12.502 -6.327 1.00 97.06 197 ALA A O 1
ATOM 1513 N N . ARG A 1 198 ? -10.054 -13.626 -7.819 1.00 96.75 198 ARG A N 1
ATOM 1514 C CA . ARG A 1 198 ? -10.839 -14.380 -6.836 1.00 96.75 198 ARG A CA 1
ATOM 1515 C C . ARG A 1 198 ? -9.948 -15.339 -6.052 1.00 96.75 198 ARG A C 1
ATOM 1517 O O . ARG A 1 198 ? -9.855 -15.194 -4.840 1.00 96.75 198 ARG A O 1
ATOM 1524 N N . GLN A 1 199 ? -9.187 -16.177 -6.751 1.00 97.06 199 GLN A N 1
ATOM 1525 C CA . GLN A 1 199 ? -8.277 -17.136 -6.127 1.00 97.06 199 GLN A CA 1
ATOM 1526 C C . GLN A 1 199 ? -7.194 -16.464 -5.276 1.00 97.06 199 GLN A C 1
ATOM 1528 O O . GLN A 1 199 ? -6.863 -16.945 -4.199 1.00 97.06 199 GLN A O 1
ATOM 1533 N N . LEU A 1 200 ? -6.667 -15.309 -5.700 1.00 96.81 200 LEU A N 1
ATOM 1534 C CA . LEU A 1 200 ? -5.720 -14.536 -4.887 1.00 96.81 200 LEU A CA 1
ATOM 1535 C C . LEU A 1 200 ? -6.341 -14.044 -3.571 1.00 96.81 200 LEU A C 1
ATOM 1537 O O . LEU A 1 200 ? -5.655 -13.999 -2.549 1.00 96.81 200 LEU A O 1
ATOM 1541 N N . ASN A 1 201 ? -7.622 -13.661 -3.591 1.00 96.69 201 ASN A N 1
ATOM 1542 C CA . ASN A 1 201 ? -8.347 -13.293 -2.376 1.00 96.69 201 ASN A CA 1
ATOM 1543 C C . ASN A 1 201 ? -8.588 -14.506 -1.477 1.00 96.69 201 ASN A C 1
ATOM 1545 O O . ASN A 1 201 ? -8.402 -14.394 -0.268 1.00 96.69 201 ASN A O 1
ATOM 1549 N N . ASP A 1 202 ? -8.983 -15.634 -2.064 1.00 94.75 202 ASP A N 1
ATOM 1550 C CA . ASP A 1 202 ? -9.305 -16.861 -1.331 1.00 94.75 202 ASP A CA 1
ATOM 1551 C C . ASP A 1 202 ? -8.045 -17.468 -0.693 1.00 94.75 202 ASP A C 1
ATOM 1553 O O . ASP A 1 202 ? -8.069 -17.896 0.458 1.00 94.75 202 ASP A O 1
ATOM 1557 N N . ALA A 1 203 ? -6.901 -17.367 -1.375 1.00 94.06 203 ALA A N 1
ATOM 1558 C CA . ALA A 1 203 ? -5.583 -17.720 -0.848 1.00 94.06 203 ALA A CA 1
ATOM 1559 C C . ALA A 1 203 ? -5.029 -16.716 0.188 1.00 94.06 203 ALA A C 1
ATOM 1561 O O . ALA A 1 203 ? -3.911 -16.887 0.677 1.00 94.06 203 ALA A O 1
ATOM 1562 N N . GLY A 1 204 ? -5.758 -15.639 0.505 1.00 95.06 204 GLY A N 1
ATOM 1563 C CA . GLY A 1 204 ? -5.338 -14.636 1.488 1.00 95.06 204 GLY A CA 1
ATOM 1564 C C . GLY A 1 204 ? -4.095 -13.834 1.083 1.00 95.06 204 GLY A C 1
ATOM 1565 O O . GLY A 1 204 ? -3.421 -13.262 1.943 1.00 95.06 204 GLY A O 1
ATOM 1566 N N . ILE A 1 205 ? -3.765 -13.777 -0.211 1.00 94.81 205 ILE A N 1
ATOM 1567 C CA . ILE A 1 205 ? -2.563 -13.087 -0.688 1.00 94.81 205 ILE A CA 1
ATOM 1568 C C . ILE A 1 205 ? -2.803 -11.572 -0.644 1.00 94.81 205 ILE A C 1
ATOM 1570 O O . ILE A 1 205 ? -3.750 -11.080 -1.262 1.00 94.81 205 ILE A O 1
ATOM 1574 N N . PRO A 1 206 ? -1.953 -10.781 0.036 1.00 95.00 206 PRO A N 1
ATOM 1575 C CA . PRO A 1 206 ? -2.161 -9.343 0.143 1.00 95.00 206 PRO A CA 1
ATOM 1576 C C . PRO A 1 206 ? -1.937 -8.628 -1.198 1.00 95.00 206 PRO A C 1
ATOM 1578 O O . PRO A 1 206 ? -1.033 -8.954 -1.968 1.00 95.00 206 PRO A O 1
ATOM 1581 N N . THR A 1 207 ? -2.733 -7.588 -1.460 1.00 95.75 207 THR A N 1
ATOM 1582 C CA . THR A 1 207 ? -2.560 -6.704 -2.626 1.00 95.75 207 THR A CA 1
ATOM 1583 C C . THR A 1 207 ? -1.242 -5.907 -2.538 1.00 95.75 207 THR A C 1
ATOM 1585 O O . THR A 1 207 ? -0.664 -5.779 -1.455 1.00 95.75 207 THR A O 1
ATOM 1588 N N . PRO A 1 208 ? -0.755 -5.264 -3.623 1.00 93.75 208 PRO A N 1
ATOM 1589 C CA . PRO A 1 208 ? 0.474 -4.452 -3.573 1.00 93.75 208 PRO A CA 1
ATOM 1590 C C . PRO A 1 208 ? 0.462 -3.319 -2.528 1.00 93.75 208 PRO A C 1
ATOM 1592 O O . PRO A 1 208 ? 1.515 -2.914 -2.011 1.00 93.75 208 PRO A O 1
ATOM 1595 N N . SER A 1 209 ? -0.727 -2.783 -2.226 1.00 90.38 209 SER A N 1
ATOM 1596 C CA . SER A 1 209 ? -0.942 -1.761 -1.196 1.00 90.38 209 SER A CA 1
ATOM 1597 C C . SER A 1 209 ? -1.047 -2.350 0.217 1.00 90.38 209 SER A C 1
ATOM 1599 O O . SER A 1 209 ? -0.996 -1.588 1.183 1.00 90.38 209 SER A O 1
ATOM 1601 N N . GLY A 1 210 ? -1.190 -3.674 0.337 1.00 89.88 210 GLY A N 1
ATOM 1602 C CA . GLY A 1 210 ? -1.527 -4.380 1.571 1.00 89.88 210 GLY A CA 1
ATOM 1603 C C . GLY A 1 210 ? -2.956 -4.108 2.043 1.00 89.88 210 GLY A C 1
ATOM 1604 O O . GLY A 1 210 ? -3.262 -4.328 3.208 1.00 89.88 210 GLY A O 1
ATOM 1605 N N . LYS A 1 211 ? -3.813 -3.547 1.180 1.00 87.38 211 LYS A N 1
ATOM 1606 C CA . LYS A 1 211 ? -5.157 -3.088 1.539 1.00 87.38 211 LYS A CA 1
ATOM 1607 C C . LYS A 1 211 ? -6.186 -3.554 0.519 1.00 87.38 211 LYS A C 1
ATOM 1609 O O . LYS A 1 211 ? -5.960 -3.451 -0.688 1.00 87.38 211 LYS A O 1
ATOM 1614 N N . GLY A 1 212 ? -7.348 -3.957 1.025 1.00 89.06 212 GLY A N 1
ATOM 1615 C CA . GLY A 1 212 ? -8.493 -4.354 0.212 1.00 89.06 212 GLY A CA 1
ATOM 1616 C C . GLY A 1 212 ? -8.312 -5.703 -0.481 1.00 89.06 212 GLY A C 1
ATOM 1617 O O . GLY A 1 212 ? -7.344 -6.420 -0.242 1.00 89.06 212 GLY A O 1
ATOM 1618 N N . ARG A 1 213 ? -9.281 -6.031 -1.337 1.00 94.69 213 ARG A N 1
ATOM 1619 C CA . ARG A 1 213 ? -9.317 -7.264 -2.128 1.00 94.69 213 ARG A CA 1
ATOM 1620 C C . ARG A 1 213 ? -8.646 -7.058 -3.484 1.00 94.69 213 ARG A C 1
ATOM 1622 O O . ARG A 1 213 ? -8.658 -5.953 -4.030 1.00 94.69 213 ARG A O 1
ATOM 1629 N N . TRP A 1 214 ? -8.108 -8.130 -4.048 1.00 96.94 214 TRP A N 1
ATOM 1630 C CA . TRP A 1 214 ? -7.700 -8.189 -5.442 1.00 96.94 214 TRP A CA 1
ATOM 1631 C C . TRP A 1 214 ? -8.885 -7.919 -6.360 1.00 96.94 214 TRP A C 1
ATOM 1633 O O . TRP A 1 214 ? -9.973 -8.466 -6.184 1.00 96.94 214 TRP A O 1
ATOM 1643 N N . GLN A 1 215 ? -8.630 -7.070 -7.350 1.00 97.56 215 GLN A N 1
ATOM 1644 C CA . GLN A 1 215 ? -9.529 -6.752 -8.451 1.00 97.56 215 GLN A CA 1
ATOM 1645 C C . GLN A 1 215 ? -8.832 -7.102 -9.764 1.00 97.56 215 GLN A C 1
ATOM 1647 O O . GLN A 1 215 ? -7.607 -6.988 -9.857 1.00 97.56 215 GLN A O 1
ATOM 1652 N N . THR A 1 216 ? -9.605 -7.420 -10.800 1.00 97.75 216 THR A N 1
ATOM 1653 C CA . THR A 1 216 ? -9.119 -7.747 -12.151 1.00 97.75 216 THR A CA 1
ATOM 1654 C C . THR A 1 216 ? -8.116 -6.714 -12.677 1.00 97.75 216 THR A C 1
ATOM 1656 O O . THR A 1 216 ? -7.024 -7.052 -13.134 1.00 97.75 216 THR A O 1
ATOM 1659 N N . THR A 1 217 ? -8.435 -5.425 -12.530 1.00 97.06 217 THR A N 1
ATOM 1660 C CA . THR A 1 217 ? -7.566 -4.312 -12.949 1.00 97.06 217 THR A CA 1
ATOM 1661 C C . THR A 1 217 ? -6.254 -4.257 -12.166 1.00 97.06 217 THR A C 1
ATOM 1663 O O . THR A 1 217 ? -5.217 -3.891 -12.716 1.00 97.06 217 THR A O 1
ATOM 1666 N N . THR A 1 218 ? -6.268 -4.645 -10.889 1.00 96.69 218 THR A N 1
ATOM 1667 C CA . THR A 1 218 ? -5.066 -4.697 -10.046 1.00 96.69 218 THR A CA 1
ATOM 1668 C C . THR A 1 218 ? -4.154 -5.844 -10.467 1.00 96.69 218 THR A C 1
ATOM 1670 O O . THR A 1 218 ? -2.950 -5.633 -10.591 1.00 96.69 218 THR A O 1
ATOM 1673 N N . VAL A 1 219 ? -4.719 -7.023 -10.753 1.00 97.44 219 VAL A N 1
ATOM 1674 C CA . VAL A 1 219 ? -3.967 -8.171 -11.290 1.00 97.44 219 VAL A CA 1
ATOM 1675 C C . VAL A 1 219 ? -3.305 -7.797 -12.618 1.00 97.44 219 VAL A C 1
ATOM 1677 O O . VAL A 1 219 ? -2.089 -7.928 -12.757 1.00 97.44 219 VAL A O 1
ATOM 1680 N N . SER A 1 220 ? -4.082 -7.240 -13.553 1.00 97.38 220 SER A N 1
ATOM 1681 C CA . SER A 1 220 ? -3.592 -6.777 -14.859 1.00 97.38 220 SER A CA 1
ATOM 1682 C C . SER A 1 220 ? -2.399 -5.820 -14.724 1.00 97.38 220 SER A C 1
ATOM 1684 O O . SER A 1 220 ? -1.342 -6.045 -15.315 1.00 97.38 220 SER A O 1
ATOM 1686 N N . ARG A 1 221 ? -2.513 -4.796 -13.865 1.00 96.44 221 ARG A N 1
ATOM 1687 C CA . ARG A 1 221 ? -1.440 -3.815 -13.626 1.00 96.44 221 ARG A CA 1
ATOM 1688 C C . ARG A 1 221 ? -0.174 -4.442 -13.050 1.00 96.44 221 ARG A C 1
ATOM 1690 O O . ARG A 1 221 ? 0.921 -4.041 -13.435 1.00 96.44 221 ARG A O 1
ATOM 1697 N N . VAL A 1 222 ? -0.302 -5.400 -12.131 1.00 97.00 222 VAL A N 1
ATOM 1698 C CA . VAL A 1 222 ? 0.854 -6.092 -11.536 1.00 97.00 222 VAL A CA 1
ATOM 1699 C C . VAL A 1 222 ? 1.598 -6.900 -12.595 1.00 97.00 222 VAL A C 1
ATOM 1701 O O . VAL A 1 222 ? 2.817 -6.770 -12.712 1.00 97.00 222 VAL A O 1
ATOM 1704 N N . LEU A 1 223 ? 0.871 -7.671 -13.404 1.00 96.56 223 LEU A N 1
ATOM 1705 C CA . LEU A 1 223 ? 1.452 -8.461 -14.489 1.00 96.56 223 LEU A CA 1
ATOM 1706 C C . LEU A 1 223 ? 2.108 -7.571 -15.547 1.00 96.56 223 LEU A C 1
ATOM 1708 O O . LEU A 1 223 ? 3.250 -7.814 -15.934 1.00 96.56 223 LEU A O 1
ATOM 1712 N N . GLN A 1 224 ? 1.436 -6.492 -15.956 1.00 95.38 224 GLN A N 1
ATOM 1713 C CA . GLN A 1 224 ? 1.979 -5.533 -16.916 1.00 95.38 224 GLN A CA 1
ATOM 1714 C C . GLN A 1 224 ? 3.252 -4.858 -16.385 1.00 95.38 224 GLN A C 1
ATOM 1716 O O . GLN A 1 224 ? 4.234 -4.746 -17.118 1.00 95.38 224 GLN A O 1
ATOM 1721 N N . ALA A 1 225 ? 3.264 -4.439 -15.116 1.00 92.88 225 ALA A N 1
ATOM 1722 C CA . ALA A 1 225 ? 4.433 -3.824 -14.491 1.00 92.88 225 ALA A CA 1
ATOM 1723 C C . ALA A 1 225 ? 5.620 -4.798 -14.403 1.00 92.88 225 ALA A C 1
ATOM 1725 O O . ALA A 1 225 ? 6.759 -4.401 -14.655 1.00 92.88 225 ALA A O 1
ATOM 1726 N N . ALA A 1 226 ? 5.364 -6.069 -14.086 1.00 94.06 226 ALA A N 1
ATOM 1727 C CA . ALA A 1 226 ? 6.394 -7.102 -14.062 1.00 94.06 226 ALA A CA 1
ATOM 1728 C C . ALA A 1 226 ? 6.929 -7.414 -15.474 1.00 94.06 226 ALA A C 1
ATOM 1730 O O . ALA A 1 226 ? 8.139 -7.487 -15.668 1.00 94.06 226 ALA A O 1
ATOM 1731 N N . ALA A 1 227 ? 6.057 -7.505 -16.482 1.00 93.69 227 ALA A N 1
ATOM 1732 C CA . ALA A 1 227 ? 6.461 -7.709 -17.875 1.00 93.69 227 ALA A CA 1
ATOM 1733 C C . ALA A 1 227 ? 7.285 -6.530 -18.425 1.00 93.69 227 ALA A C 1
ATOM 1735 O O . ALA A 1 227 ? 8.282 -6.727 -19.118 1.00 93.69 227 ALA A O 1
ATOM 1736 N N . GLN A 1 228 ? 6.908 -5.291 -18.093 1.00 92.81 228 GLN A N 1
ATOM 1737 C CA . GLN A 1 228 ? 7.698 -4.104 -18.435 1.00 92.81 228 GLN A CA 1
ATOM 1738 C C . GLN A 1 228 ? 9.092 -4.139 -17.802 1.00 92.81 228 GLN A C 1
ATOM 1740 O O . GLN A 1 228 ? 10.058 -3.745 -18.450 1.00 92.81 228 GLN A O 1
ATOM 1745 N N . HIS A 1 229 ? 9.201 -4.602 -16.554 1.00 92.19 229 HIS A N 1
ATOM 1746 C CA . HIS A 1 229 ? 10.490 -4.740 -15.884 1.00 92.19 229 HIS A CA 1
ATOM 1747 C C . HIS A 1 229 ? 11.397 -5.750 -16.599 1.00 92.19 229 HIS A C 1
ATOM 1749 O O . HIS A 1 229 ? 12.574 -5.466 -16.810 1.00 92.19 229 HIS A O 1
ATOM 1755 N N . ASP A 1 230 ? 10.857 -6.896 -17.010 1.00 92.31 230 ASP A N 1
ATOM 1756 C CA . ASP A 1 230 ? 11.638 -7.911 -17.721 1.00 92.31 230 ASP A CA 1
ATOM 1757 C C . ASP A 1 230 ? 12.119 -7.412 -19.085 1.00 92.31 230 ASP A C 1
ATOM 1759 O O . ASP A 1 230 ? 13.298 -7.567 -19.399 1.00 92.31 230 ASP A O 1
ATOM 1763 N N . ARG A 1 231 ? 11.264 -6.703 -19.838 1.00 94.31 231 ARG A N 1
ATOM 1764 C CA . ARG A 1 231 ? 11.677 -6.036 -21.086 1.00 94.31 231 ARG A CA 1
ATOM 1765 C C . ARG A 1 231 ? 12.814 -5.041 -20.856 1.00 94.31 231 ARG A C 1
ATOM 1767 O O . ARG A 1 231 ? 13.821 -5.093 -21.550 1.00 94.31 231 ARG A O 1
ATOM 1774 N N . GLN A 1 232 ? 12.700 -4.186 -19.836 1.00 91.81 232 GLN A N 1
ATOM 1775 C CA . GLN A 1 232 ? 13.753 -3.219 -19.494 1.00 91.81 232 GLN A CA 1
ATOM 1776 C C . GLN A 1 232 ? 15.072 -3.898 -19.109 1.00 91.81 232 GLN A C 1
ATOM 1778 O O . GLN A 1 232 ? 16.148 -3.396 -19.438 1.00 91.81 232 GLN A O 1
ATOM 1783 N N . ARG A 1 233 ? 15.004 -5.029 -18.399 1.00 92.94 233 ARG A N 1
ATOM 1784 C CA . ARG A 1 233 ? 16.186 -5.801 -18.008 1.00 92.94 233 ARG A CA 1
ATOM 1785 C C . ARG A 1 233 ? 16.874 -6.417 -19.224 1.00 92.94 233 ARG A C 1
ATOM 1787 O O . ARG A 1 233 ? 18.100 -6.358 -19.302 1.00 92.94 233 ARG A O 1
ATOM 1794 N N . GLU A 1 234 ? 16.102 -6.962 -20.157 1.00 95.81 234 GLU A N 1
ATOM 1795 C CA . GLU A 1 234 ? 16.625 -7.555 -21.388 1.00 95.81 234 GLU A CA 1
ATOM 1796 C C . GLU A 1 234 ? 17.244 -6.494 -22.309 1.00 95.81 234 GLU A C 1
ATOM 1798 O O . GLU A 1 234 ? 18.382 -6.638 -22.747 1.00 95.81 234 GLU A O 1
ATOM 1803 N N . GLU A 1 235 ? 16.578 -5.351 -22.494 1.00 96.12 235 GLU A N 1
ATOM 1804 C CA . GLU A 1 235 ? 17.139 -4.212 -23.234 1.00 96.12 235 GLU A CA 1
ATOM 1805 C C . GLU A 1 235 ? 18.460 -3.713 -22.625 1.00 96.12 235 GLU A C 1
ATOM 1807 O O . GLU A 1 235 ? 19.411 -3.385 -23.342 1.00 96.12 235 GLU A O 1
ATOM 1812 N N . LEU A 1 236 ? 18.541 -3.630 -21.291 1.00 95.12 236 LEU A N 1
ATOM 1813 C CA . LEU A 1 236 ? 19.764 -3.220 -20.602 1.00 95.12 236 LEU A CA 1
ATOM 1814 C C . LEU A 1 236 ? 20.886 -4.241 -20.816 1.00 95.12 236 LEU A C 1
ATOM 1816 O O . LEU A 1 236 ? 22.029 -3.846 -21.053 1.00 95.12 236 LEU A O 1
ATOM 1820 N N . ARG A 1 237 ? 20.562 -5.536 -20.763 1.00 96.81 237 ARG A N 1
ATOM 1821 C CA . ARG A 1 237 ? 21.505 -6.624 -21.028 1.00 96.81 237 ARG A CA 1
ATOM 1822 C C . ARG A 1 237 ? 22.065 -6.535 -22.448 1.00 96.81 237 ARG A C 1
ATOM 1824 O O . ARG A 1 237 ? 23.283 -6.470 -22.599 1.00 96.81 237 ARG A O 1
ATOM 1831 N N . GLN A 1 238 ? 21.203 -6.414 -23.455 1.00 97.50 238 GLN A N 1
ATOM 1832 C CA . GLN A 1 238 ? 21.608 -6.275 -24.858 1.00 97.50 238 GLN A CA 1
ATOM 1833 C C . GLN A 1 238 ? 22.501 -5.046 -25.077 1.00 97.50 238 GLN A C 1
ATOM 1835 O O . GLN A 1 238 ? 23.539 -5.127 -25.734 1.00 97.50 238 GLN A O 1
ATOM 1840 N N . LYS A 1 239 ? 22.171 -3.903 -24.455 1.00 97.69 239 LYS A N 1
ATOM 1841 C CA . LYS A 1 239 ? 23.015 -2.694 -24.505 1.00 97.69 239 LYS A CA 1
ATOM 1842 C C . LYS A 1 239 ? 24.396 -2.914 -23.884 1.00 97.69 239 LYS A C 1
ATOM 1844 O O . LYS A 1 239 ? 25.386 -2.384 -24.392 1.00 97.69 239 LYS A O 1
ATOM 1849 N N . MET A 1 240 ? 24.478 -3.655 -22.781 1.00 97.06 240 MET A N 1
ATOM 1850 C CA . MET A 1 240 ? 25.750 -3.973 -22.128 1.00 97.06 240 MET A CA 1
ATOM 1851 C C . MET A 1 240 ? 26.596 -4.935 -22.969 1.00 97.06 240 MET A C 1
ATOM 1853 O O . MET A 1 240 ? 27.799 -4.713 -23.113 1.00 97.06 240 MET A O 1
ATOM 1857 N N . GLU A 1 241 ? 25.977 -5.947 -23.576 1.00 97.38 241 GLU A N 1
ATOM 1858 C CA . GLU A 1 241 ? 26.638 -6.887 -24.488 1.00 97.38 241 GLU A CA 1
ATOM 1859 C C . GLU A 1 241 ? 27.162 -6.175 -25.747 1.00 97.38 241 GLU A C 1
ATOM 1861 O O . GLU A 1 241 ? 28.340 -6.311 -26.080 1.00 97.38 241 GLU A O 1
ATOM 1866 N N . ALA A 1 242 ? 26.359 -5.303 -26.366 1.00 97.38 242 ALA A N 1
ATOM 1867 C CA . ALA A 1 242 ? 26.781 -4.490 -27.509 1.00 97.38 242 ALA A CA 1
ATOM 1868 C C . ALA A 1 242 ? 27.963 -3.561 -27.164 1.00 97.38 242 ALA A C 1
ATOM 1870 O O . ALA A 1 242 ? 28.920 -3.434 -27.931 1.00 97.38 242 ALA A O 1
ATOM 1871 N N . ARG A 1 243 ? 27.953 -2.937 -25.975 1.00 97.31 243 ARG A N 1
ATOM 1872 C CA . ARG A 1 243 ? 29.087 -2.127 -25.484 1.00 97.31 243 ARG A CA 1
ATOM 1873 C C . ARG A 1 243 ? 30.348 -2.965 -25.287 1.00 97.31 243 ARG A C 1
ATOM 1875 O O . ARG A 1 243 ? 31.438 -2.487 -25.598 1.00 97.31 243 ARG A O 1
ATOM 1882 N N . LYS A 1 244 ? 30.211 -4.191 -24.776 1.00 96.75 244 LYS A N 1
ATOM 1883 C CA . LYS A 1 244 ? 31.329 -5.128 -24.602 1.00 96.75 244 LYS A CA 1
ATOM 1884 C C . LYS A 1 244 ? 31.925 -5.523 -25.956 1.00 96.75 244 LYS A C 1
ATOM 1886 O O . LYS A 1 244 ? 33.137 -5.435 -26.115 1.00 96.75 244 LYS A O 1
ATOM 1891 N N . GLN A 1 245 ? 31.092 -5.870 -26.937 1.00 96.88 245 GLN A N 1
ATOM 1892 C CA . GLN A 1 245 ? 31.538 -6.201 -28.296 1.00 96.88 245 GLN A CA 1
ATOM 1893 C C . GLN A 1 245 ? 32.251 -5.024 -28.970 1.00 96.88 245 GLN A C 1
ATOM 1895 O O . GLN A 1 245 ? 33.342 -5.197 -29.505 1.00 96.88 245 GLN A O 1
ATOM 1900 N N . LYS A 1 246 ? 31.698 -3.808 -28.867 1.00 96.06 246 LYS A N 1
ATOM 1901 C CA . LYS A 1 246 ? 32.339 -2.600 -29.406 1.00 96.06 246 LYS A CA 1
ATOM 1902 C C . LYS A 1 246 ? 33.715 -2.353 -28.781 1.00 96.06 246 LYS A C 1
ATOM 1904 O O . LYS A 1 246 ? 34.650 -2.016 -29.494 1.00 96.06 246 LYS A O 1
ATOM 1909 N N . ARG A 1 247 ? 33.858 -2.552 -27.463 1.00 94.94 247 ARG A N 1
ATOM 1910 C CA . ARG A 1 247 ? 35.159 -2.441 -26.780 1.00 94.94 247 ARG A CA 1
ATOM 1911 C C . ARG A 1 247 ? 36.170 -3.462 -27.304 1.00 94.94 247 ARG A C 1
ATOM 1913 O O . ARG A 1 247 ? 37.295 -3.068 -27.577 1.00 94.94 247 ARG A O 1
ATOM 1920 N N . LEU A 1 248 ? 35.759 -4.719 -27.490 1.00 95.00 248 LEU A N 1
ATOM 1921 C CA . LEU A 1 248 ? 36.618 -5.781 -28.032 1.00 95.00 248 LEU A CA 1
ATOM 1922 C C . LEU A 1 248 ? 37.063 -5.501 -29.478 1.00 95.00 248 LEU A C 1
ATOM 1924 O O . LEU A 1 248 ? 38.202 -5.780 -29.841 1.00 95.00 248 LEU A O 1
ATOM 1928 N N . GLN A 1 249 ? 36.192 -4.908 -30.298 1.00 93.25 249 GLN A N 1
ATOM 1929 C CA . GLN A 1 249 ? 36.545 -4.494 -31.660 1.00 93.25 249 GLN A CA 1
ATOM 1930 C C . GLN A 1 249 ? 37.546 -3.331 -31.671 1.00 93.25 249 GLN A C 1
ATOM 1932 O O . GLN A 1 249 ? 38.468 -3.332 -32.480 1.00 93.25 249 GLN A O 1
ATOM 1937 N N . THR A 1 250 ? 37.408 -2.357 -30.763 1.00 91.44 250 THR A N 1
ATOM 1938 C CA . THR A 1 250 ? 38.363 -1.242 -30.657 1.00 91.44 250 THR A CA 1
ATOM 1939 C C . THR A 1 250 ? 39.742 -1.707 -30.189 1.00 91.44 250 THR A C 1
ATOM 1941 O O . THR A 1 250 ? 40.740 -1.199 -30.687 1.00 91.44 250 THR A O 1
ATOM 1944 N N . THR A 1 251 ? 39.818 -2.665 -29.259 1.00 86.94 251 THR A N 1
ATOM 1945 C CA . THR A 1 251 ? 41.103 -3.185 -28.754 1.00 86.94 251 THR A CA 1
ATOM 1946 C C . THR A 1 251 ? 41.841 -4.058 -29.764 1.00 86.94 251 THR A C 1
ATOM 1948 O O . THR A 1 251 ? 43.061 -4.122 -29.714 1.00 86.94 251 THR A O 1
ATOM 1951 N N . ASN A 1 252 ? 41.124 -4.693 -30.695 1.00 83.38 252 ASN A N 1
ATOM 1952 C CA . ASN A 1 252 ? 41.714 -5.514 -31.757 1.00 83.38 252 ASN A CA 1
ATOM 1953 C C . ASN A 1 252 ? 42.044 -4.715 -33.026 1.00 83.38 252 ASN A C 1
ATOM 1955 O O . ASN A 1 252 ? 42.395 -5.306 -34.048 1.00 83.38 252 ASN A O 1
ATOM 1959 N N . ARG A 1 253 ? 41.915 -3.382 -33.001 1.00 78.69 253 ARG A N 1
ATOM 1960 C CA . ARG A 1 253 ? 42.349 -2.551 -34.122 1.00 78.69 253 ARG A CA 1
ATOM 1961 C C . ARG A 1 253 ? 43.884 -2.574 -34.135 1.00 78.69 253 ARG A C 1
ATOM 1963 O O . ARG A 1 253 ? 44.469 -2.171 -33.129 1.00 78.69 253 ARG A O 1
ATOM 1970 N N . PRO A 1 254 ? 44.535 -3.066 -35.206 1.00 75.62 254 PRO A N 1
ATOM 1971 C CA . PRO A 1 254 ? 45.990 -3.106 -35.262 1.00 75.62 254 PRO A CA 1
ATOM 1972 C C . PRO A 1 254 ? 46.541 -1.695 -35.012 1.00 75.62 254 PRO A C 1
ATOM 1974 O O . PRO A 1 254 ? 45.922 -0.726 -35.476 1.00 75.62 254 PRO A O 1
ATOM 1977 N N . PRO A 1 255 ? 47.644 -1.551 -34.250 1.00 78.56 255 PRO A N 1
ATOM 1978 C CA . PRO A 1 255 ? 48.291 -0.257 -34.090 1.00 78.56 255 PRO A CA 1
ATOM 1979 C C . PRO A 1 255 ? 48.564 0.308 -35.486 1.00 78.56 255 PRO A C 1
ATOM 1981 O O . PRO A 1 255 ? 48.978 -0.424 -36.384 1.00 78.56 255 PRO A O 1
ATOM 1984 N N . PHE A 1 256 ? 48.218 1.579 -35.687 1.00 74.31 256 PHE A N 1
ATOM 1985 C CA . PHE A 1 256 ? 48.367 2.258 -36.970 1.00 74.31 256 PHE A CA 1
ATOM 1986 C C . PHE A 1 256 ? 49.782 2.044 -37.518 1.00 74.31 256 PHE A C 1
ATOM 1988 O O . PHE A 1 256 ? 50.729 2.453 -36.860 1.00 74.31 256 PHE A O 1
ATOM 1995 N N . GLY A 1 257 ? 49.866 1.412 -38.695 1.00 69.12 257 GLY A N 1
ATOM 1996 C CA . GLY A 1 257 ? 51.005 1.392 -39.618 1.00 69.12 257 GLY A CA 1
ATOM 1997 C C . GLY A 1 257 ? 52.398 1.275 -38.999 1.00 69.12 257 GLY A C 1
ATOM 1998 O O . GLY A 1 257 ? 52.988 2.282 -38.614 1.00 69.12 257 GLY A O 1
ATOM 1999 N N . VAL A 1 258 ? 52.949 0.060 -39.032 1.00 48.88 258 VAL A N 1
ATOM 2000 C CA . VAL A 1 258 ? 54.349 -0.117 -39.448 1.00 48.88 258 VAL A CA 1
ATOM 2001 C C . VAL A 1 258 ? 54.336 -0.284 -40.961 1.00 48.88 258 VAL A C 1
ATOM 2003 O O . VAL A 1 258 ? 53.426 -1.006 -41.435 1.00 48.88 258 VAL A O 1
#

Secondary structure (DSSP, 8-state):
---B-SS-TTS-HHHHTTSHHHHHHHHHHHHHHHHHT---SS--EEB-----S-----HHHHHHHHH-TT-TTEEES-GGGS----SHHHHHHHHHHHHHH-TTEEEEETTTEEEE--HHHHHHHHHHHHHHHHHHHHHHHHHHH---HHHHHHHHHHHHHHHHHHHHHHHHHHHHHHHHHHHTS-TTTTT-HHHHHHHHHHTTPPPTTS-S---HHHHHHHHHHHHHHHHHHHHHHHHHHHHHHHHHHHHTSPPS--